Protein AF-A0A7C6WRG2-F1 (afdb_monomer)

Mean predicted aligned error: 9.85 Å

Nearest PDB structures (foldseek):
  8qhz-assembly1_D  TM=1.892E-01  e=4.462E+00  Synechocystis sp. PCC 6803

Sequence (253 aa):
MMCIVAISIHQVYIFTFFPMVIIVLIYNSLSDKMKFQSSKILIITTTFFTICAFLVFQFYKVTKYPDMETLTQAISSYTNITPVSLLSYDYFFNFNDHANLAFKNLRHNIFAGIYTVTILLPLIIGFRFIWHFSSNASSSKNLGGIYRISFFAPLAAVPVFILTIDWGRWFAAVLITQFVLLIYYLANDDENVYLAISSLRERLSLFKPSLYLGILLVFHMLVGRFEAAATLGSADKFIKLFSKLLNILATCQ

Radius of gyration: 22.13 Å; Cα contacts (8 Å, |Δi|>4): 188; chains: 1; bounding box: 58×48×52 Å

Structure (mmCIF, N/CA/C/O backbone):
data_AF-A0A7C6WRG2-F1
#
_entry.id   AF-A0A7C6WRG2-F1
#
loop_
_atom_site.group_PDB
_atom_site.id
_atom_site.type_symbol
_atom_site.label_atom_id
_atom_site.label_alt_id
_atom_site.label_comp_id
_atom_site.label_asym_id
_atom_site.label_entity_id
_atom_site.label_seq_id
_atom_site.pdbx_PDB_ins_code
_atom_site.Cartn_x
_atom_site.Cartn_y
_atom_site.Cartn_z
_atom_site.occupancy
_atom_site.B_iso_or_equiv
_atom_site.auth_seq_id
_atom_site.auth_comp_id
_atom_site.auth_asym_id
_atom_site.auth_atom_id
_atom_site.pdbx_PDB_model_num
ATOM 1 N N . MET A 1 1 ? 14.336 -10.152 8.564 1.00 70.69 1 MET A N 1
ATOM 2 C CA . MET A 1 1 ? 14.836 -11.166 7.606 1.00 70.69 1 MET A CA 1
ATOM 3 C C . MET A 1 1 ? 13.950 -11.269 6.365 1.00 70.69 1 MET A C 1
ATOM 5 O O . MET A 1 1 ? 14.456 -11.007 5.286 1.00 70.69 1 MET A O 1
ATOM 9 N N . MET A 1 2 ? 12.639 -11.529 6.487 1.00 86.19 2 MET A N 1
ATOM 10 C CA . MET A 1 2 ? 11.743 -11.654 5.316 1.00 86.19 2 MET A CA 1
ATOM 11 C C . MET A 1 2 ? 11.687 -10.409 4.409 1.00 86.19 2 MET A C 1
ATOM 13 O O . MET A 1 2 ? 11.693 -10.561 3.195 1.00 86.19 2 MET A O 1
ATOM 17 N N . CYS A 1 3 ? 11.733 -9.185 4.957 1.00 89.31 3 CYS A N 1
ATOM 18 C CA . CYS A 1 3 ? 11.794 -7.964 4.133 1.00 89.31 3 CYS A CA 1
ATOM 19 C C . CYS A 1 3 ? 13.048 -7.894 3.247 1.00 89.31 3 CYS A C 1
ATOM 21 O O . CYS A 1 3 ? 12.980 -7.394 2.131 1.00 89.31 3 CYS A O 1
ATOM 23 N N . ILE A 1 4 ? 14.184 -8.414 3.724 1.00 88.44 4 ILE A N 1
ATOM 24 C CA . ILE A 1 4 ? 15.440 -8.432 2.960 1.00 88.44 4 ILE A CA 1
ATOM 25 C C . ILE A 1 4 ? 15.324 -9.435 1.810 1.00 88.44 4 ILE A C 1
ATOM 27 O O . ILE A 1 4 ? 15.679 -9.111 0.682 1.00 88.44 4 ILE A O 1
ATOM 31 N N . VAL A 1 5 ? 14.761 -10.618 2.081 1.00 88.69 5 VAL A N 1
ATOM 32 C CA . VAL A 1 5 ? 14.481 -11.628 1.048 1.00 88.69 5 VAL A CA 1
ATOM 33 C C . VAL A 1 5 ? 13.535 -11.054 -0.010 1.00 88.69 5 VAL A C 1
ATOM 35 O O . VAL A 1 5 ? 13.805 -11.163 -1.202 1.00 88.69 5 VAL A O 1
ATOM 38 N N . ALA A 1 6 ? 12.476 -10.359 0.406 1.00 89.44 6 ALA A N 1
ATOM 39 C CA . ALA A 1 6 ? 11.540 -9.732 -0.519 1.00 89.44 6 ALA A CA 1
ATOM 40 C C . ALA A 1 6 ? 12.212 -8.672 -1.412 1.00 89.44 6 ALA A C 1
ATOM 42 O O . ALA A 1 6 ? 11.970 -8.657 -2.616 1.00 89.44 6 ALA A O 1
ATOM 43 N N . ILE A 1 7 ? 13.106 -7.845 -0.857 1.00 88.12 7 ILE A N 1
ATOM 44 C CA . ILE A 1 7 ? 13.890 -6.880 -1.645 1.00 88.12 7 ILE A CA 1
ATOM 45 C C . ILE A 1 7 ? 14.840 -7.585 -2.613 1.00 88.12 7 ILE A C 1
ATOM 47 O O . ILE A 1 7 ? 14.945 -7.147 -3.755 1.00 88.12 7 ILE A O 1
ATOM 51 N N . SER A 1 8 ? 15.491 -8.678 -2.197 1.00 83.25 8 SER A N 1
ATOM 52 C CA . SER A 1 8 ? 16.391 -9.433 -3.082 1.00 83.25 8 SER A CA 1
ATOM 53 C C . SER A 1 8 ? 15.674 -10.068 -4.275 1.00 83.25 8 SER A C 1
ATOM 55 O O . SER A 1 8 ? 16.293 -10.286 -5.310 1.00 83.25 8 SER A O 1
ATOM 57 N N . ILE A 1 9 ? 14.371 -10.341 -4.143 1.00 84.06 9 ILE A N 1
ATOM 58 C CA . ILE A 1 9 ? 13.529 -10.796 -5.253 1.00 84.06 9 ILE A CA 1
ATOM 59 C C . ILE A 1 9 ? 13.089 -9.597 -6.095 1.00 84.06 9 ILE A C 1
ATOM 61 O O . ILE A 1 9 ? 13.113 -9.664 -7.321 1.00 84.06 9 ILE A O 1
ATOM 65 N N . HIS A 1 10 ? 12.645 -8.512 -5.451 1.00 83.50 10 HIS A N 1
ATOM 66 C CA . HIS A 1 10 ? 12.122 -7.352 -6.156 1.00 83.50 10 HIS A CA 1
ATOM 67 C C . HIS A 1 10 ? 12.252 -6.046 -5.352 1.00 83.50 10 HIS A C 1
ATOM 69 O O . HIS A 1 10 ? 11.497 -5.794 -4.411 1.00 83.50 10 HIS A O 1
ATOM 75 N N . GLN A 1 11 ? 13.126 -5.138 -5.797 1.00 83.88 11 GLN A N 1
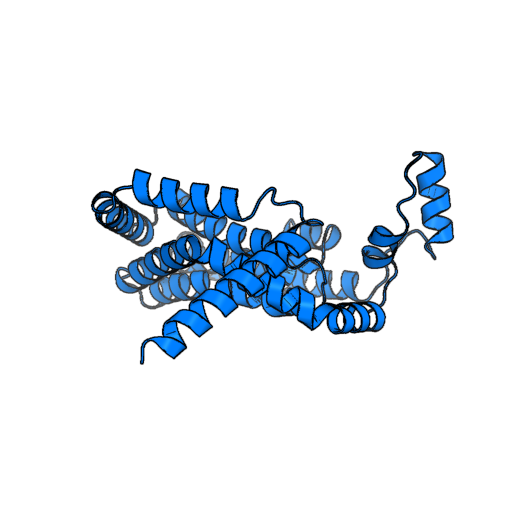ATOM 76 C CA . GLN A 1 11 ? 13.441 -3.879 -5.098 1.00 83.88 11 GLN A CA 1
ATOM 77 C C . GLN A 1 11 ? 12.231 -2.960 -4.847 1.00 83.88 11 GLN A C 1
ATOM 79 O O . GLN A 1 11 ? 12.140 -2.319 -3.801 1.00 83.88 11 GLN A O 1
ATOM 84 N N . VAL A 1 12 ? 11.241 -2.963 -5.750 1.00 86.75 12 VAL A N 1
ATOM 85 C CA . VAL A 1 12 ? 9.982 -2.195 -5.609 1.00 86.75 12 VAL A CA 1
ATOM 86 C C . VAL A 1 12 ? 9.187 -2.550 -4.340 1.00 86.75 12 VAL A C 1
ATOM 88 O O . VAL A 1 12 ? 8.364 -1.748 -3.898 1.00 86.75 12 VAL A O 1
ATOM 91 N N . TYR A 1 13 ? 9.461 -3.695 -3.701 1.00 90.25 13 TYR A N 1
ATOM 92 C CA . TYR A 1 13 ? 8.861 -4.091 -2.423 1.00 90.25 13 TYR A CA 1
ATOM 93 C C . TYR A 1 13 ? 8.890 -2.974 -1.364 1.00 90.25 13 TYR A C 1
ATOM 95 O O . TYR A 1 13 ? 7.926 -2.824 -0.608 1.00 90.25 13 TYR A O 1
ATOM 103 N N . ILE A 1 14 ? 9.961 -2.168 -1.328 1.00 92.31 14 ILE A N 1
ATOM 104 C CA . ILE A 1 14 ? 10.118 -1.078 -0.353 1.00 92.31 14 ILE A CA 1
ATOM 105 C C . ILE A 1 14 ? 9.043 0.012 -0.483 1.00 92.31 14 ILE A C 1
ATOM 107 O O . ILE A 1 14 ? 8.687 0.649 0.505 1.00 92.31 14 ILE A O 1
ATOM 111 N N . PHE A 1 15 ? 8.502 0.211 -1.683 1.00 92.06 15 PHE A N 1
ATOM 112 C CA . PHE A 1 15 ? 7.510 1.247 -1.971 1.00 92.06 15 PHE A CA 1
ATOM 113 C C . PHE A 1 15 ? 6.077 0.710 -1.953 1.00 92.06 15 PHE A C 1
ATOM 115 O O . PHE A 1 15 ? 5.137 1.473 -1.752 1.00 92.06 15 PHE A O 1
ATOM 122 N N . THR A 1 16 ? 5.893 -0.597 -2.147 1.00 91.25 16 THR A N 1
ATOM 123 C CA . THR A 1 16 ? 4.566 -1.220 -2.205 1.00 91.25 16 THR A CA 1
ATOM 124 C C . THR A 1 16 ? 4.175 -1.854 -0.873 1.00 91.25 16 THR A C 1
ATOM 126 O O . THR A 1 16 ? 3.275 -1.366 -0.198 1.00 91.25 16 THR A O 1
ATOM 129 N N . PHE A 1 17 ? 4.857 -2.919 -0.453 1.00 92.69 17 PHE A N 1
ATOM 130 C CA . PHE A 1 17 ? 4.442 -3.738 0.693 1.00 92.69 17 PHE A CA 1
ATOM 131 C C . PHE A 1 17 ? 5.128 -3.356 2.005 1.00 92.69 17 PHE A C 1
ATOM 133 O O . PHE A 1 17 ? 4.566 -3.557 3.080 1.00 92.69 17 PHE A O 1
ATOM 140 N N . PHE A 1 18 ? 6.330 -2.787 1.954 1.00 94.81 18 PHE A N 1
ATOM 141 C CA . PHE A 1 18 ? 7.033 -2.393 3.171 1.00 94.81 18 PHE A CA 1
ATOM 142 C C . PHE A 1 18 ? 6.300 -1.340 4.033 1.00 94.81 18 PHE A C 1
ATOM 144 O O . PHE A 1 18 ? 6.275 -1.510 5.255 1.00 94.81 18 PHE A O 1
ATOM 151 N N . PRO A 1 19 ? 5.625 -0.316 3.467 1.00 95.06 19 PRO A N 1
ATOM 152 C CA . PRO A 1 19 ? 4.818 0.626 4.246 1.00 95.06 19 PRO A CA 1
ATOM 153 C C . PRO A 1 19 ? 3.748 -0.075 5.091 1.00 95.06 19 PRO A C 1
ATOM 155 O O . PRO A 1 19 ? 3.558 0.259 6.258 1.00 95.06 19 PRO A O 1
ATOM 158 N N . MET A 1 20 ? 3.102 -1.105 4.536 1.00 95.12 20 MET A N 1
ATOM 159 C CA . MET A 1 20 ? 2.140 -1.940 5.256 1.00 95.12 20 MET A CA 1
ATOM 160 C C . MET A 1 20 ? 2.792 -2.678 6.435 1.00 95.12 20 MET A C 1
ATOM 162 O O . MET A 1 20 ? 2.205 -2.723 7.513 1.00 95.12 20 MET A O 1
ATOM 166 N N . VAL A 1 21 ? 4.005 -3.218 6.271 1.00 94.69 21 VAL A N 1
ATOM 167 C CA . VAL A 1 21 ? 4.736 -3.867 7.377 1.00 94.69 21 VAL A CA 1
ATOM 168 C C . VAL A 1 21 ? 4.971 -2.882 8.522 1.00 94.69 21 VAL A C 1
ATOM 170 O O . VAL A 1 21 ? 4.734 -3.217 9.680 1.00 94.69 21 VAL A O 1
ATOM 173 N N . ILE A 1 22 ? 5.382 -1.650 8.211 1.00 94.75 22 ILE A N 1
ATOM 174 C CA . ILE A 1 22 ? 5.577 -0.604 9.221 1.00 94.75 22 ILE A CA 1
ATOM 175 C C . ILE A 1 22 ? 4.267 -0.263 9.932 1.00 94.75 22 ILE A C 1
ATOM 177 O O . ILE A 1 22 ? 4.243 -0.194 11.159 1.00 94.75 22 ILE A O 1
ATOM 181 N N . ILE A 1 23 ? 3.172 -0.114 9.187 1.00 95.75 23 ILE A N 1
ATOM 182 C CA . ILE A 1 23 ? 1.840 0.156 9.744 1.00 95.75 23 ILE A CA 1
ATOM 183 C C . ILE A 1 23 ? 1.428 -0.938 10.732 1.00 95.75 23 ILE A C 1
ATOM 185 O O . ILE A 1 23 ? 1.031 -0.625 11.852 1.00 95.75 23 ILE A O 1
ATOM 189 N N . VAL A 1 24 ? 1.595 -2.207 10.359 1.00 94.94 24 VAL A N 1
ATOM 190 C CA . VAL A 1 24 ? 1.293 -3.362 11.216 1.00 94.94 24 VAL A CA 1
ATOM 191 C C . VAL A 1 24 ? 2.141 -3.364 12.492 1.00 94.94 24 VAL A C 1
ATOM 193 O O . VAL A 1 24 ? 1.628 -3.597 13.587 1.00 94.94 24 VAL A O 1
ATOM 196 N N . LEU A 1 25 ? 3.439 -3.073 12.385 1.00 93.50 25 LEU A N 1
ATOM 197 C CA . LEU A 1 25 ? 4.319 -3.017 13.554 1.00 93.50 25 LEU A CA 1
ATOM 198 C C . LEU A 1 25 ? 3.932 -1.885 14.515 1.00 93.50 25 LEU A C 1
ATOM 200 O O . LEU A 1 25 ? 3.939 -2.084 15.732 1.00 93.50 25 LEU A O 1
ATOM 204 N N . ILE A 1 26 ? 3.565 -0.715 13.984 1.00 93.25 26 ILE A N 1
ATOM 205 C CA . ILE A 1 26 ? 3.095 0.406 14.806 1.00 93.25 26 ILE A CA 1
ATOM 206 C C . ILE A 1 26 ? 1.739 0.067 15.435 1.00 93.25 26 ILE A C 1
ATOM 208 O O . ILE A 1 26 ? 1.557 0.297 16.629 1.00 93.25 26 ILE A O 1
ATOM 212 N N . TYR A 1 27 ? 0.817 -0.533 14.679 1.00 94.38 27 TYR A N 1
ATOM 213 C CA . TYR A 1 27 ? -0.479 -0.986 15.186 1.00 94.38 27 TYR A CA 1
ATOM 214 C C . TYR A 1 27 ? -0.332 -1.922 16.391 1.00 94.38 27 TYR A C 1
ATOM 216 O O . TYR A 1 27 ? -0.948 -1.685 17.429 1.00 94.38 27 TYR A O 1
ATOM 224 N N . ASN A 1 28 ? 0.537 -2.933 16.298 1.00 92.44 28 ASN A N 1
ATOM 225 C CA . ASN A 1 28 ? 0.790 -3.862 17.406 1.00 92.44 28 ASN A CA 1
ATOM 226 C C . ASN A 1 28 ? 1.373 -3.172 18.635 1.00 92.44 28 ASN A C 1
ATOM 228 O O . ASN A 1 28 ? 1.097 -3.577 19.762 1.00 92.44 28 ASN A O 1
ATOM 232 N N . SER A 1 29 ? 2.174 -2.128 18.421 1.00 91.19 29 SER A N 1
ATOM 233 C CA . SER A 1 29 ? 2.714 -1.323 19.510 1.00 91.19 29 SER A CA 1
ATOM 234 C C . SER A 1 29 ? 1.669 -0.446 20.192 1.00 91.19 29 SER A C 1
ATOM 236 O O . SER A 1 29 ? 1.874 -0.092 21.347 1.00 91.19 29 SER A O 1
ATOM 238 N N . LEU A 1 30 ? 0.637 -0.014 19.466 1.00 90.31 30 LEU A N 1
ATOM 239 C CA . LEU A 1 30 ? -0.404 0.887 19.966 1.00 90.31 30 LEU A CA 1
ATOM 240 C C . LEU A 1 30 ? -1.616 0.143 20.528 1.00 90.31 30 LEU A C 1
ATOM 242 O O . LEU A 1 30 ? -2.359 0.721 21.310 1.00 90.31 30 LEU A O 1
ATOM 246 N N . SER A 1 31 ? -1.807 -1.109 20.123 1.00 86.62 31 SER A N 1
ATOM 247 C CA . SER A 1 31 ? -2.894 -1.981 20.583 1.00 86.62 31 SER A CA 1
ATOM 248 C C . SER A 1 31 ? -2.461 -2.881 21.748 1.00 86.62 31 SER A C 1
ATOM 250 O O . SER A 1 31 ? -3.069 -3.920 21.974 1.00 86.62 31 SER A O 1
ATOM 252 N N . ASP A 1 32 ? -1.344 -2.546 22.407 1.00 81.56 32 ASP A N 1
ATOM 253 C CA . ASP A 1 32 ? -0.724 -3.290 23.516 1.00 81.56 32 ASP A CA 1
ATOM 254 C C . ASP A 1 32 ? -0.447 -4.786 23.250 1.00 81.56 32 ASP A C 1
ATOM 256 O O . ASP A 1 32 ? -0.128 -5.549 24.161 1.00 81.56 32 ASP A O 1
ATOM 260 N N . LYS A 1 33 ? -0.465 -5.211 21.980 1.00 77.31 33 LYS A N 1
ATOM 261 C CA . LYS A 1 33 ? -0.144 -6.587 21.560 1.00 77.31 33 LYS A CA 1
ATOM 262 C C . LYS A 1 33 ? 1.346 -6.905 21.654 1.00 77.31 33 LYS A C 1
ATOM 264 O O . LYS A 1 33 ? 1.745 -8.066 21.617 1.00 77.31 33 LYS A O 1
ATOM 269 N N . MET A 1 34 ? 2.184 -5.876 21.751 1.00 79.19 34 MET A N 1
ATOM 270 C CA . MET A 1 34 ? 3.628 -6.000 21.898 1.00 79.19 34 MET A CA 1
ATOM 271 C C . MET A 1 34 ? 4.158 -4.933 22.857 1.00 79.19 34 MET A C 1
ATOM 273 O O . MET A 1 34 ? 3.755 -3.772 22.800 1.00 79.19 34 MET A O 1
ATOM 277 N N . LYS A 1 35 ? 5.114 -5.314 23.718 1.00 80.25 35 LYS A N 1
ATOM 278 C CA . LYS A 1 35 ? 5.780 -4.383 24.641 1.00 80.25 35 LYS A CA 1
ATOM 279 C C . LYS A 1 35 ? 6.386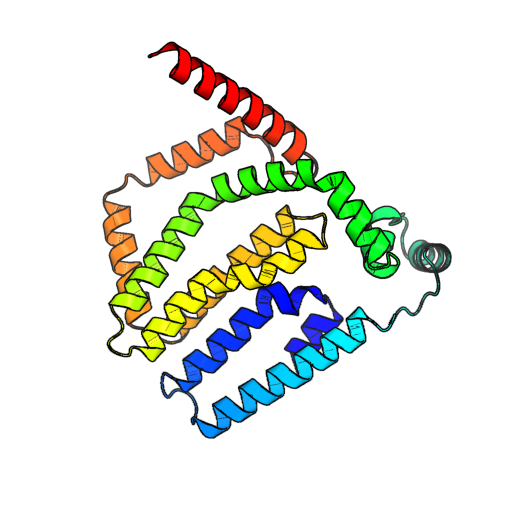 -3.215 23.866 1.00 80.25 35 LYS A C 1
ATOM 281 O O . LYS A 1 35 ? 7.232 -3.422 23.000 1.00 80.25 35 LYS A O 1
ATOM 286 N N . PHE A 1 36 ? 6.036 -1.991 24.255 1.00 74.88 36 PHE A N 1
ATOM 287 C CA . PHE A 1 36 ? 6.417 -0.753 23.564 1.00 74.88 36 PHE A CA 1
ATOM 288 C C . PHE A 1 36 ? 7.914 -0.643 23.217 1.00 74.88 36 PHE A C 1
ATOM 290 O O . PHE A 1 36 ? 8.270 -0.223 22.117 1.00 74.88 36 PHE A O 1
ATOM 297 N N . GLN A 1 37 ? 8.810 -1.049 24.125 1.00 75.62 37 GLN A N 1
ATOM 298 C CA . GLN A 1 37 ? 10.258 -1.021 23.871 1.00 75.62 37 GLN A CA 1
ATOM 299 C C . GLN A 1 37 ? 10.689 -2.044 22.810 1.00 75.62 37 GLN A C 1
ATOM 301 O O . GLN A 1 37 ? 11.437 -1.701 21.895 1.00 75.62 37 GLN A O 1
ATOM 306 N N . SER A 1 38 ? 10.175 -3.273 22.886 1.00 79.12 38 SER A N 1
ATOM 307 C CA . SER A 1 38 ? 10.428 -4.323 21.894 1.00 79.12 38 SER A CA 1
ATOM 308 C C . SER A 1 38 ? 9.886 -3.927 20.519 1.00 79.12 38 SER A C 1
ATOM 310 O O . SER A 1 38 ? 10.577 -4.102 19.517 1.00 79.12 38 SER A O 1
ATOM 312 N N . SER A 1 39 ? 8.706 -3.301 20.477 1.00 82.56 39 SER A N 1
ATOM 313 C CA . SER A 1 39 ? 8.097 -2.777 19.253 1.00 82.56 39 SER A CA 1
ATOM 314 C C . SER A 1 39 ? 8.967 -1.726 18.573 1.00 82.56 39 SER A C 1
ATOM 316 O O . SER A 1 39 ? 9.213 -1.804 17.371 1.00 82.56 39 SER A O 1
ATOM 318 N N . LYS A 1 40 ? 9.480 -0.755 19.339 1.00 86.31 40 LYS A N 1
ATOM 319 C CA . LYS A 1 40 ? 10.355 0.300 18.811 1.00 86.31 40 LYS A CA 1
ATOM 320 C C . LYS A 1 40 ? 11.639 -0.261 18.225 1.00 86.31 40 LYS A C 1
ATOM 322 O O . LYS A 1 40 ? 12.006 0.107 17.111 1.00 86.31 40 LYS A O 1
ATOM 327 N N . ILE A 1 41 ? 12.303 -1.157 18.957 1.00 88.62 41 ILE A N 1
ATOM 328 C CA . ILE A 1 41 ? 13.535 -1.800 18.489 1.00 88.62 41 ILE A CA 1
ATOM 329 C C . ILE A 1 41 ? 13.255 -2.560 17.192 1.00 88.62 41 ILE A C 1
ATOM 331 O O . ILE A 1 41 ? 14.004 -2.415 16.227 1.00 88.62 41 ILE A O 1
ATOM 335 N N . LEU A 1 42 ? 12.152 -3.310 17.126 1.00 90.06 42 LEU A N 1
ATOM 336 C CA . LEU A 1 42 ? 11.778 -4.065 15.934 1.00 90.06 42 LEU A CA 1
ATOM 337 C C . LEU A 1 42 ? 11.495 -3.157 14.728 1.00 90.06 42 LEU A C 1
ATOM 339 O O . LEU A 1 42 ? 11.972 -3.449 13.634 1.00 90.06 42 LEU A O 1
ATOM 343 N N . ILE A 1 43 ? 10.775 -2.047 14.915 1.00 92.06 43 ILE A N 1
ATOM 344 C CA . ILE A 1 43 ? 10.496 -1.072 13.847 1.00 92.06 43 ILE A CA 1
ATOM 345 C C . ILE A 1 43 ? 11.796 -0.456 13.331 1.00 92.06 43 ILE A C 1
ATOM 347 O O . ILE A 1 43 ? 12.030 -0.448 12.122 1.00 92.06 43 ILE A O 1
ATOM 351 N N . ILE A 1 44 ? 12.653 0.033 14.233 1.00 91.94 44 ILE A N 1
ATOM 352 C CA . ILE A 1 44 ? 13.905 0.707 13.869 1.00 91.94 44 ILE A CA 1
ATOM 353 C C . ILE A 1 44 ? 14.831 -0.263 13.140 1.00 91.94 44 ILE A C 1
ATOM 355 O O . ILE A 1 44 ? 15.288 0.038 12.042 1.00 91.94 44 ILE A O 1
ATOM 359 N N . THR A 1 45 ? 15.069 -1.443 13.715 1.00 92.12 45 THR A N 1
ATOM 360 C CA . THR A 1 45 ? 15.955 -2.451 13.115 1.00 92.12 45 THR A CA 1
ATOM 361 C C . THR A 1 45 ? 15.422 -2.921 11.766 1.00 92.12 45 THR A C 1
ATOM 363 O O . THR A 1 45 ? 16.162 -2.925 10.785 1.00 92.12 45 THR A O 1
ATOM 366 N N . THR A 1 46 ? 14.127 -3.238 11.668 1.00 93.06 46 THR A N 1
ATOM 367 C CA . THR A 1 46 ? 13.510 -3.667 10.405 1.00 93.06 46 THR A CA 1
ATOM 368 C C . THR A 1 46 ? 13.618 -2.581 9.339 1.00 93.06 46 THR A C 1
ATOM 370 O O . THR A 1 46 ? 13.985 -2.887 8.208 1.00 93.06 46 THR A O 1
ATOM 373 N N . THR A 1 47 ? 13.362 -1.319 9.688 1.00 93.19 47 THR A N 1
ATOM 374 C CA . THR A 1 47 ? 13.484 -0.179 8.765 1.00 93.19 47 THR A CA 1
ATOM 375 C C . THR A 1 47 ? 14.916 0.024 8.309 1.00 93.19 47 THR A C 1
ATOM 377 O O . THR A 1 47 ? 15.166 0.059 7.107 1.00 93.19 47 THR A O 1
ATOM 380 N N . PHE A 1 48 ? 15.857 0.074 9.249 1.00 93.25 48 PHE A N 1
ATOM 381 C CA . PHE A 1 48 ? 17.270 0.274 8.961 1.00 93.25 48 PHE A CA 1
ATOM 382 C C . PHE A 1 48 ? 17.806 -0.792 8.000 1.00 93.25 48 PHE A C 1
ATOM 384 O O . PHE A 1 48 ? 18.279 -0.462 6.915 1.00 93.25 48 PHE A O 1
ATOM 391 N N . PHE A 1 49 ? 17.645 -2.076 8.333 1.00 93.81 49 PHE A N 1
ATOM 392 C CA . PHE A 1 49 ? 18.158 -3.157 7.491 1.00 93.81 49 PHE A CA 1
ATOM 393 C C . PHE A 1 49 ? 17.452 -3.250 6.134 1.00 93.81 49 PHE A C 1
ATOM 395 O O . PHE A 1 49 ? 18.091 -3.595 5.143 1.00 93.81 49 PHE A O 1
ATOM 402 N N . THR A 1 50 ? 16.158 -2.928 6.065 1.00 93.50 50 THR A N 1
ATOM 403 C CA . THR A 1 50 ? 15.407 -2.919 4.799 1.00 93.50 50 THR A CA 1
ATOM 404 C C . THR A 1 50 ? 15.897 -1.798 3.878 1.00 93.50 50 THR A C 1
ATOM 406 O O . THR A 1 50 ? 16.126 -2.044 2.697 1.00 93.50 50 THR A O 1
ATOM 409 N N . ILE A 1 51 ? 16.127 -0.593 4.412 1.00 92.25 51 ILE A N 1
ATOM 410 C CA . ILE A 1 51 ? 16.685 0.528 3.644 1.00 92.25 51 ILE A CA 1
ATOM 411 C C . ILE A 1 51 ? 18.110 0.205 3.187 1.00 92.25 51 ILE A C 1
ATOM 413 O O . ILE A 1 51 ? 18.418 0.378 2.011 1.00 92.25 51 ILE A O 1
ATOM 417 N N . CYS A 1 52 ? 18.967 -0.318 4.071 1.00 91.56 52 CYS A N 1
ATOM 418 C CA . CYS A 1 52 ? 20.322 -0.726 3.697 1.00 91.56 52 CYS A CA 1
ATOM 419 C C . CYS A 1 52 ? 20.310 -1.779 2.582 1.00 91.56 52 CYS A C 1
ATOM 421 O O . CYS A 1 52 ? 21.041 -1.632 1.607 1.00 91.56 52 CYS A O 1
ATOM 423 N N . ALA A 1 53 ? 19.457 -2.803 2.688 1.00 90.25 53 ALA A N 1
ATOM 424 C CA . ALA A 1 53 ? 19.311 -3.812 1.644 1.00 90.25 53 ALA A CA 1
ATOM 425 C C . ALA A 1 53 ? 18.862 -3.186 0.317 1.00 90.25 53 ALA A C 1
ATOM 427 O O . ALA A 1 53 ? 19.472 -3.459 -0.712 1.00 90.25 53 ALA A O 1
ATOM 428 N N . PHE A 1 54 ? 17.851 -2.312 0.337 1.00 89.75 54 PHE A N 1
ATOM 429 C CA . PHE A 1 54 ? 17.401 -1.603 -0.861 1.00 89.75 54 PHE A CA 1
ATOM 430 C C . PHE A 1 54 ? 18.537 -0.814 -1.516 1.00 89.75 54 PHE A C 1
ATOM 432 O O . PHE A 1 54 ? 18.752 -0.965 -2.710 1.00 89.75 54 PHE A O 1
ATOM 439 N N . LEU A 1 55 ? 19.303 -0.033 -0.749 1.00 87.94 55 LEU A N 1
ATOM 440 C CA . LEU A 1 55 ? 20.428 0.736 -1.289 1.00 87.94 55 LEU A CA 1
ATOM 441 C C . LEU A 1 55 ? 21.500 -0.173 -1.905 1.00 87.94 55 LEU A C 1
ATOM 443 O O . LEU A 1 55 ? 22.028 0.142 -2.969 1.00 87.94 55 LEU A O 1
ATOM 447 N N . VAL A 1 56 ? 21.797 -1.312 -1.272 1.00 86.88 56 VAL A N 1
ATOM 448 C CA . VAL A 1 56 ? 22.741 -2.291 -1.825 1.00 86.88 56 VAL A CA 1
ATOM 449 C C . VAL A 1 56 ? 22.218 -2.843 -3.150 1.00 86.88 56 VAL A C 1
ATOM 451 O O . VAL A 1 56 ? 22.904 -2.721 -4.155 1.00 86.88 56 VAL A O 1
ATOM 454 N N . PHE A 1 57 ? 21.002 -3.387 -3.192 1.00 82.56 57 PHE A N 1
ATOM 455 C CA . PHE A 1 57 ? 20.468 -4.008 -4.410 1.00 82.56 57 PHE A CA 1
ATOM 456 C C . PHE A 1 57 ? 20.168 -3.008 -5.537 1.00 82.56 57 PHE A C 1
ATOM 458 O O . PHE A 1 57 ? 20.310 -3.354 -6.704 1.00 82.56 57 PHE A O 1
ATOM 465 N N . GLN A 1 58 ? 19.787 -1.773 -5.204 1.00 80.00 58 GLN A N 1
ATOM 466 C CA . GLN A 1 58 ? 19.452 -0.740 -6.185 1.00 80.00 58 GLN A CA 1
ATOM 467 C C . GLN A 1 58 ? 20.693 -0.169 -6.884 1.00 80.00 58 GLN A C 1
ATOM 469 O O . GLN A 1 58 ? 20.629 0.161 -8.068 1.00 80.00 58 GLN A O 1
ATOM 474 N N . PHE A 1 59 ? 21.802 0.002 -6.153 1.00 76.94 59 PHE A N 1
ATOM 475 C CA . PHE A 1 59 ? 23.002 0.674 -6.669 1.00 76.94 59 PHE A CA 1
ATOM 476 C C . PHE A 1 59 ? 24.156 -0.276 -6.992 1.00 76.94 59 PHE A C 1
ATOM 478 O O . PHE A 1 59 ? 24.993 0.062 -7.828 1.00 76.94 59 PHE A O 1
ATOM 485 N N . TYR A 1 60 ? 24.204 -1.462 -6.385 1.00 77.38 60 TYR A N 1
ATOM 486 C CA . TYR A 1 60 ? 25.187 -2.481 -6.735 1.00 77.38 60 TYR A CA 1
ATOM 487 C C . TYR A 1 60 ? 24.547 -3.504 -7.664 1.00 77.38 60 TYR A C 1
ATOM 489 O O . TYR A 1 60 ? 23.598 -4.195 -7.300 1.00 77.38 60 TYR A O 1
ATOM 497 N N . LYS A 1 61 ? 25.099 -3.630 -8.876 1.00 66.50 61 LYS A N 1
ATOM 498 C CA . LYS A 1 61 ? 24.705 -4.684 -9.811 1.00 66.50 61 LYS A CA 1
ATOM 499 C C . LYS A 1 61 ? 25.120 -6.039 -9.244 1.00 66.50 61 LYS A C 1
ATOM 501 O O . LYS A 1 61 ? 26.271 -6.444 -9.366 1.00 66.50 61 LYS A O 1
ATOM 506 N N . VAL A 1 62 ? 24.171 -6.748 -8.643 1.00 66.50 62 VAL A N 1
ATOM 507 C CA . VAL A 1 62 ? 24.343 -8.146 -8.227 1.00 66.50 62 VAL A CA 1
ATOM 508 C C . VAL A 1 62 ? 23.872 -9.054 -9.367 1.00 66.50 62 VAL A C 1
ATOM 510 O O . VAL A 1 62 ? 22.945 -9.843 -9.214 1.00 66.50 62 VAL A O 1
ATOM 513 N N . THR A 1 63 ? 24.462 -8.911 -10.557 1.00 69.81 63 THR A N 1
ATOM 514 C CA . THR A 1 63 ? 24.186 -9.808 -11.689 1.00 69.81 63 THR A CA 1
ATOM 515 C C . THR A 1 63 ? 25.387 -10.715 -11.919 1.00 69.81 63 THR A C 1
ATOM 517 O O . THR A 1 63 ? 26.523 -10.262 -12.007 1.00 69.81 63 THR A O 1
ATOM 520 N N . LYS A 1 64 ? 25.142 -12.027 -12.029 1.00 77.00 64 LYS A N 1
ATOM 521 C CA . LYS A 1 64 ? 26.184 -13.003 -12.400 1.00 77.00 64 LYS A CA 1
ATOM 522 C C . LYS A 1 64 ? 26.679 -12.784 -13.836 1.00 77.00 64 LYS A C 1
ATOM 524 O O . LYS A 1 64 ? 27.795 -13.170 -14.168 1.00 77.00 64 LYS A O 1
ATOM 529 N N . TYR A 1 65 ? 25.832 -12.190 -14.673 1.00 80.00 65 TYR A N 1
ATOM 530 C CA . TYR A 1 65 ? 26.090 -11.960 -16.086 1.00 80.00 65 TYR A CA 1
ATOM 531 C C . TYR A 1 65 ? 26.434 -10.486 -16.333 1.00 80.00 65 TYR A C 1
ATOM 533 O O . TYR A 1 65 ? 25.739 -9.613 -15.797 1.00 80.00 65 TYR A O 1
ATOM 541 N N . PRO A 1 66 ? 27.488 -10.205 -17.120 1.00 77.81 66 PRO A N 1
ATOM 542 C CA . PRO A 1 66 ? 27.938 -8.843 -17.400 1.00 77.81 66 PRO A CA 1
ATOM 543 C C . PRO A 1 66 ? 27.016 -8.098 -18.378 1.00 77.81 66 PRO A C 1
ATOM 545 O O . PRO A 1 66 ? 26.842 -6.886 -18.251 1.00 77.81 66 PRO A O 1
ATOM 548 N N . ASP A 1 67 ? 26.382 -8.815 -19.307 1.00 80.31 67 ASP A N 1
ATOM 549 C CA . ASP A 1 67 ? 25.536 -8.253 -20.361 1.00 80.31 67 ASP A CA 1
ATOM 550 C C . ASP A 1 67 ? 24.385 -9.198 -20.764 1.00 80.31 67 ASP A C 1
ATOM 552 O O . ASP A 1 67 ? 24.323 -10.372 -20.376 1.00 80.31 67 ASP A O 1
ATOM 556 N N . MET A 1 68 ? 23.447 -8.649 -21.543 1.00 79.50 68 MET A N 1
ATOM 557 C CA . MET A 1 68 ? 22.263 -9.356 -22.037 1.00 79.50 68 MET A CA 1
ATOM 558 C C . MET A 1 68 ? 22.590 -10.500 -22.989 1.00 79.50 68 MET A C 1
ATOM 560 O O . MET A 1 68 ? 21.822 -11.460 -23.057 1.00 79.50 68 MET A O 1
ATOM 564 N N . GLU A 1 69 ? 23.686 -10.408 -23.738 1.00 82.44 69 GLU A N 1
ATOM 565 C CA . GLU A 1 69 ? 24.070 -11.435 -24.701 1.00 82.44 69 GLU A CA 1
ATOM 566 C C . GLU A 1 69 ? 24.487 -12.702 -23.953 1.00 82.44 69 GLU A C 1
ATOM 568 O O . GLU A 1 69 ? 23.942 -13.780 -24.194 1.00 82.44 69 GLU A O 1
ATOM 573 N N . THR A 1 70 ? 25.335 -12.539 -22.939 1.00 84.69 70 THR A N 1
ATOM 574 C CA . THR A 1 70 ? 25.789 -13.619 -22.063 1.00 84.69 70 THR A CA 1
ATOM 575 C C . THR A 1 70 ? 24.625 -14.240 -21.283 1.00 84.69 70 THR A C 1
ATOM 577 O O . THR A 1 70 ? 24.551 -15.463 -21.138 1.00 84.69 70 THR A O 1
ATOM 580 N N . LEU A 1 71 ? 23.674 -13.423 -20.807 1.00 83.25 71 LEU A N 1
ATOM 581 C CA . LEU A 1 71 ? 22.462 -13.934 -20.157 1.00 83.25 71 LEU A CA 1
ATOM 582 C C . LEU A 1 71 ? 21.577 -14.717 -21.139 1.00 83.25 71 LEU A C 1
ATOM 584 O O . LEU A 1 71 ? 21.078 -15.788 -20.797 1.00 83.25 71 LEU A O 1
ATOM 588 N N . THR A 1 72 ? 21.384 -14.202 -22.353 1.00 81.56 72 THR A N 1
ATOM 589 C CA . THR A 1 72 ? 20.539 -14.845 -23.370 1.00 81.56 72 THR A CA 1
ATOM 590 C C . THR A 1 72 ? 21.131 -16.182 -23.800 1.00 81.56 72 THR A C 1
ATOM 592 O O . THR A 1 72 ? 20.390 -17.155 -23.896 1.00 81.56 72 THR A O 1
ATOM 595 N N . GLN A 1 73 ? 22.454 -16.262 -23.978 1.00 82.62 73 GLN A N 1
ATOM 596 C CA . GLN A 1 73 ? 23.168 -17.513 -24.259 1.00 82.62 73 GLN A CA 1
ATOM 597 C C . GLN A 1 73 ? 23.035 -18.527 -23.113 1.00 82.62 73 GLN A C 1
ATOM 599 O O . GLN A 1 73 ? 22.831 -19.719 -23.342 1.00 82.62 73 GLN A O 1
ATOM 604 N N . ALA A 1 74 ? 23.110 -18.065 -21.863 1.00 83.31 74 ALA A N 1
ATOM 605 C CA . ALA A 1 74 ? 22.913 -18.939 -20.715 1.0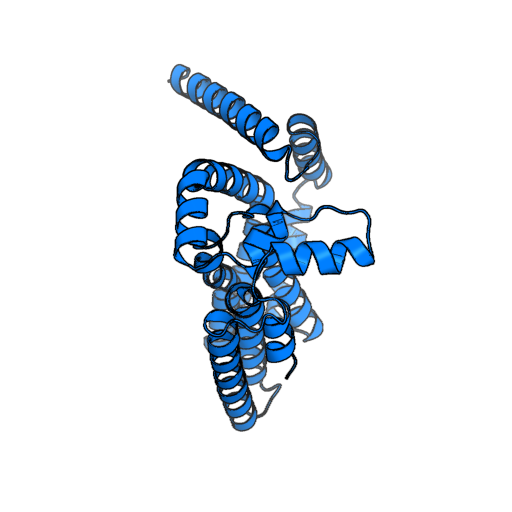0 83.31 74 ALA A CA 1
ATOM 606 C C . ALA A 1 74 ? 21.472 -19.475 -20.651 1.00 83.31 74 ALA A C 1
ATOM 608 O O . ALA A 1 74 ? 21.274 -20.668 -20.444 1.00 83.31 74 ALA A O 1
ATOM 609 N N . ILE A 1 75 ? 20.459 -18.635 -20.872 1.00 82.50 75 ILE A N 1
ATOM 610 C CA . ILE A 1 75 ? 19.048 -19.056 -20.840 1.00 82.50 75 ILE A CA 1
ATOM 611 C C . ILE A 1 75 ? 18.694 -19.953 -22.031 1.00 82.50 75 ILE A C 1
ATOM 613 O O . ILE A 1 75 ? 17.949 -20.923 -21.863 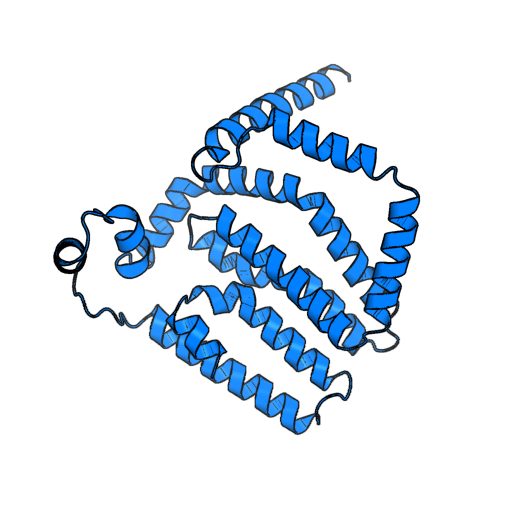1.00 82.50 75 ILE A O 1
ATOM 617 N N . SER A 1 76 ? 19.241 -19.670 -23.215 1.00 82.69 76 SER A N 1
ATOM 618 C CA . SER A 1 76 ? 18.978 -20.454 -24.424 1.00 82.69 76 SER A CA 1
ATOM 619 C C . SER A 1 76 ? 19.525 -21.879 -24.335 1.00 82.69 76 SER A C 1
ATOM 621 O O . SER A 1 76 ? 18.980 -22.784 -24.958 1.00 82.69 76 SER A O 1
ATOM 623 N N . SER A 1 77 ? 20.546 -22.111 -23.500 1.00 82.75 77 SER A N 1
ATOM 624 C CA . SER A 1 77 ? 21.048 -23.465 -23.227 1.00 82.75 77 SER A CA 1
ATOM 625 C C . SER A 1 77 ? 20.075 -24.348 -22.432 1.00 82.75 77 SER A C 1
ATOM 627 O O . SER A 1 77 ? 20.201 -25.570 -22.466 1.00 82.75 77 SER A O 1
ATOM 629 N N . TYR A 1 78 ? 19.085 -23.752 -21.757 1.00 82.44 78 TYR A N 1
ATOM 630 C CA . TYR A 1 78 ? 18.068 -24.477 -20.984 1.00 82.44 78 TYR A CA 1
ATOM 631 C C . TYR A 1 78 ? 16.647 -24.321 -21.539 1.00 82.44 78 TYR A C 1
ATOM 633 O O . TYR A 1 78 ? 15.757 -25.074 -21.145 1.00 82.44 78 TYR A O 1
ATOM 641 N N . THR A 1 79 ? 16.394 -23.341 -22.413 1.00 79.69 79 THR A N 1
ATOM 642 C CA . THR A 1 79 ? 15.045 -23.013 -22.898 1.00 79.69 79 THR A CA 1
ATOM 643 C C . THR A 1 79 ? 15.058 -22.504 -24.343 1.00 79.69 79 THR A C 1
ATOM 645 O O . THR A 1 79 ? 15.989 -21.830 -24.761 1.00 79.69 79 THR A O 1
ATOM 648 N N . ASN A 1 80 ? 13.974 -22.731 -25.091 1.00 76.31 80 ASN A N 1
ATOM 649 C CA . ASN A 1 80 ? 13.785 -22.167 -26.440 1.00 76.31 80 ASN A CA 1
ATOM 650 C C . ASN A 1 80 ? 13.165 -20.752 -26.426 1.00 76.31 80 ASN A C 1
ATOM 652 O O . ASN A 1 80 ? 12.698 -20.264 -27.454 1.00 76.31 80 ASN A O 1
ATOM 656 N N . ILE A 1 81 ? 13.087 -20.105 -25.258 1.00 68.62 81 ILE A N 1
ATOM 657 C CA . ILE A 1 81 ? 12.444 -18.797 -25.093 1.00 68.62 81 ILE A CA 1
ATOM 658 C C . ILE A 1 81 ? 13.491 -17.716 -25.349 1.00 68.62 81 ILE A C 1
ATOM 660 O O . ILE A 1 81 ? 14.550 -17.738 -24.734 1.00 68.62 81 ILE A O 1
ATOM 664 N N . THR A 1 82 ? 13.196 -16.751 -26.223 1.00 63.91 82 THR A N 1
ATOM 665 C CA . THR A 1 82 ? 14.052 -15.578 -26.474 1.00 63.91 82 THR A CA 1
ATOM 666 C C . THR A 1 82 ? 13.577 -14.414 -25.595 1.00 63.91 82 THR A C 1
ATOM 668 O O . THR A 1 82 ? 12.662 -13.684 -25.984 1.00 63.91 82 THR A O 1
ATOM 671 N N . PRO A 1 83 ? 14.122 -14.200 -24.386 1.00 58.38 83 PRO A N 1
ATOM 672 C CA . PRO A 1 83 ? 13.518 -13.306 -23.413 1.00 58.38 83 PRO A CA 1
ATOM 673 C C . PRO A 1 83 ? 14.242 -11.957 -23.471 1.00 58.38 83 PRO A C 1
ATOM 675 O O . PRO A 1 83 ? 14.871 -11.527 -22.513 1.00 58.38 83 PRO A O 1
ATOM 678 N N . VAL A 1 84 ? 14.242 -11.310 -24.639 1.00 62.03 84 VAL A N 1
ATOM 679 C CA . VAL A 1 84 ? 15.210 -10.226 -24.892 1.00 62.03 84 VAL A CA 1
ATOM 680 C C . VAL A 1 84 ? 14.745 -8.886 -24.320 1.00 62.03 84 VAL A C 1
ATOM 682 O O . VAL A 1 84 ? 15.555 -8.143 -23.773 1.00 62.03 84 VAL A O 1
ATOM 685 N N . SER A 1 85 ? 13.451 -8.554 -24.395 1.00 64.12 85 SER A N 1
ATOM 686 C CA . SER A 1 85 ? 12.982 -7.197 -24.068 1.00 64.12 85 SER A CA 1
ATOM 687 C C . SER A 1 85 ? 12.652 -6.969 -22.591 1.00 64.12 85 SER A C 1
ATOM 689 O O . SER A 1 85 ? 12.878 -5.874 -22.089 1.00 64.12 85 SER A O 1
ATOM 691 N N . LEU A 1 86 ? 12.118 -7.972 -21.884 1.00 65.56 86 LEU A N 1
ATOM 692 C CA . LEU A 1 86 ? 11.717 -7.804 -20.479 1.00 65.56 86 LEU A CA 1
ATOM 693 C C . LEU A 1 86 ? 12.910 -7.952 -19.524 1.00 65.56 86 LEU A C 1
ATOM 695 O O . LEU A 1 86 ? 13.076 -7.149 -18.614 1.00 65.56 86 LEU A O 1
ATOM 699 N N . LEU A 1 87 ? 13.788 -8.931 -19.774 1.00 72.06 87 LEU A N 1
ATOM 700 C CA . LEU A 1 87 ? 14.985 -9.137 -18.949 1.00 72.06 87 LEU A CA 1
ATOM 701 C C . LEU A 1 87 ? 15.996 -7.996 -19.097 1.00 72.06 87 LEU A C 1
ATOM 703 O O . LEU A 1 87 ? 16.670 -7.654 -18.130 1.00 72.06 87 LEU A O 1
ATOM 707 N N . SER A 1 88 ? 16.097 -7.391 -20.285 1.00 71.94 88 SER A N 1
ATOM 708 C CA . SER A 1 88 ? 16.963 -6.222 -20.483 1.00 71.94 88 SER A CA 1
ATOM 709 C C . SER A 1 88 ? 16.493 -5.042 -19.646 1.00 71.94 88 SER A C 1
ATOM 711 O O . SER A 1 88 ? 17.313 -4.425 -18.965 1.00 71.94 88 SER A O 1
ATOM 713 N N . TYR A 1 89 ? 15.181 -4.798 -19.634 1.00 72.69 89 TYR A N 1
ATOM 714 C CA . TYR A 1 89 ? 14.557 -3.793 -18.786 1.00 72.69 89 TYR A CA 1
ATOM 715 C C . TYR A 1 89 ? 14.812 -4.057 -17.293 1.00 72.69 89 TYR A C 1
ATOM 717 O O . TYR A 1 89 ? 15.310 -3.174 -16.604 1.00 72.69 89 TYR A O 1
ATOM 725 N N . ASP A 1 90 ? 14.558 -5.274 -16.805 1.00 72.19 90 ASP A N 1
ATOM 726 C CA . ASP A 1 90 ? 14.635 -5.570 -15.367 1.00 72.19 90 ASP A CA 1
ATOM 727 C C . ASP A 1 90 ? 16.075 -5.656 -14.817 1.00 72.19 90 ASP A C 1
ATOM 729 O O . ASP A 1 90 ? 16.309 -5.299 -13.662 1.00 72.19 90 ASP A O 1
ATOM 733 N N . TYR A 1 91 ? 17.047 -6.129 -15.610 1.00 74.06 91 TYR A N 1
ATOM 734 C CA . TYR A 1 91 ? 18.394 -6.456 -15.109 1.00 74.06 91 TYR A CA 1
ATOM 735 C C . TYR A 1 91 ? 19.520 -5.554 -15.624 1.00 74.06 91 TYR A C 1
ATOM 737 O O . TYR A 1 91 ? 20.562 -5.458 -14.970 1.00 74.06 91 TYR A O 1
ATOM 745 N N . PHE A 1 92 ? 19.360 -4.910 -16.785 1.00 77.19 92 PHE A N 1
ATOM 746 C CA . PHE A 1 92 ? 20.479 -4.228 -17.453 1.00 77.19 92 PHE A CA 1
ATOM 747 C C . PHE A 1 92 ? 20.274 -2.735 -17.666 1.00 77.19 92 PHE A C 1
ATOM 749 O O . PHE A 1 92 ? 21.268 -2.018 -17.810 1.00 77.19 92 PHE A O 1
ATOM 756 N N . PHE A 1 93 ? 19.032 -2.252 -17.638 1.00 75.69 93 PHE A N 1
ATOM 757 C CA . PHE A 1 93 ? 18.748 -0.828 -17.770 1.00 75.69 93 PHE A CA 1
ATOM 758 C C . PHE A 1 93 ? 19.253 -0.072 -16.543 1.00 75.69 93 PHE A C 1
ATOM 760 O O . PHE A 1 93 ? 19.006 -0.448 -15.397 1.00 75.69 93 PHE A O 1
ATOM 767 N N . ASN A 1 94 ? 19.957 1.031 -16.780 1.00 74.31 94 ASN A N 1
ATOM 768 C CA . ASN A 1 94 ? 20.319 1.952 -15.709 1.00 74.31 94 ASN A CA 1
ATOM 769 C C . ASN A 1 94 ? 19.137 2.892 -15.390 1.00 74.31 94 ASN A C 1
ATOM 771 O O . ASN A 1 94 ? 18.081 2.846 -16.027 1.00 74.31 94 ASN A O 1
ATOM 775 N N . PHE A 1 95 ? 19.303 3.762 -14.393 1.00 71.94 95 PHE A N 1
ATOM 776 C CA . PHE A 1 95 ? 18.267 4.723 -14.004 1.00 71.94 95 PHE A CA 1
ATOM 777 C C . PHE A 1 95 ? 17.821 5.643 -15.157 1.00 71.94 95 PHE A C 1
ATOM 779 O O . PHE A 1 95 ? 16.628 5.902 -15.304 1.00 71.94 95 PHE A O 1
ATOM 786 N N . ASN A 1 96 ? 18.752 6.112 -15.994 1.00 78.06 96 ASN A N 1
ATOM 787 C CA . ASN A 1 96 ? 18.437 6.995 -17.119 1.00 78.06 96 ASN A CA 1
ATOM 788 C C . ASN A 1 96 ? 17.630 6.262 -18.194 1.00 78.06 96 ASN A C 1
ATOM 790 O O . ASN A 1 96 ? 16.691 6.835 -18.740 1.00 78.06 96 ASN A O 1
ATOM 794 N N . ASP A 1 97 ? 17.944 4.995 -18.464 1.00 79.94 97 ASP A N 1
ATOM 795 C CA . ASP A 1 97 ? 17.190 4.168 -19.411 1.00 79.94 97 ASP A CA 1
ATOM 796 C C . ASP A 1 97 ? 15.746 3.961 -18.928 1.00 79.94 97 ASP A C 1
ATOM 798 O O . ASP A 1 97 ? 14.797 4.127 -19.699 1.00 79.94 97 ASP A O 1
ATOM 802 N N . HIS A 1 98 ? 15.571 3.683 -17.629 1.00 76.38 98 HIS A N 1
ATOM 803 C CA . HIS A 1 98 ? 14.257 3.577 -16.989 1.00 76.38 98 HIS A CA 1
ATOM 804 C C . HIS A 1 98 ? 13.468 4.884 -17.093 1.00 76.38 98 HIS A C 1
ATOM 806 O O . HIS A 1 98 ? 12.320 4.876 -17.540 1.00 76.38 98 HIS A O 1
ATOM 812 N N . ALA A 1 99 ? 14.086 6.008 -16.724 1.00 77.62 99 ALA A N 1
ATOM 813 C CA . ALA A 1 99 ? 13.453 7.318 -16.773 1.00 77.62 99 ALA A CA 1
ATOM 814 C C . ALA A 1 99 ? 13.053 7.690 -18.209 1.00 77.62 99 ALA A C 1
ATOM 816 O O . ALA A 1 99 ? 11.904 8.051 -18.454 1.00 77.62 99 ALA A O 1
ATOM 817 N N . ASN A 1 100 ? 13.956 7.533 -19.180 1.00 82.31 100 ASN A N 1
ATOM 818 C CA . ASN A 1 100 ? 13.689 7.836 -20.587 1.00 82.31 100 ASN A CA 1
ATOM 819 C C . ASN A 1 100 ? 12.521 7.012 -21.142 1.00 82.31 100 ASN A C 1
ATOM 821 O O . ASN A 1 100 ? 11.648 7.551 -21.828 1.00 82.31 100 ASN A O 1
ATOM 825 N N . LEU A 1 101 ? 12.470 5.715 -20.826 1.00 80.00 101 LEU A N 1
ATOM 826 C CA . LEU A 1 101 ? 11.378 4.848 -21.256 1.00 80.00 101 LEU A CA 1
ATOM 827 C C . LEU A 1 101 ? 10.052 5.199 -20.563 1.00 80.00 101 LEU A C 1
ATOM 829 O O . LEU A 1 101 ? 9.003 5.195 -21.215 1.00 80.00 101 LEU A O 1
ATOM 833 N N . ALA A 1 102 ? 10.090 5.535 -19.271 1.00 78.56 102 ALA A N 1
ATOM 834 C CA . ALA A 1 102 ? 8.923 5.988 -18.522 1.00 78.56 102 ALA A CA 1
ATOM 835 C C . ALA A 1 102 ? 8.366 7.301 -19.093 1.00 78.56 102 ALA A C 1
ATOM 837 O O . ALA A 1 102 ? 7.167 7.388 -19.353 1.00 78.56 102 ALA A O 1
ATOM 838 N N . PHE A 1 103 ? 9.224 8.285 -19.389 1.00 81.94 103 PHE A N 1
ATOM 839 C CA . PHE A 1 103 ? 8.819 9.553 -20.004 1.00 81.94 103 PHE A CA 1
ATOM 840 C C . PHE A 1 103 ? 8.268 9.371 -21.418 1.00 81.94 103 PHE A C 1
ATOM 842 O O . PHE A 1 103 ? 7.231 9.950 -21.748 1.00 81.94 103 PHE A O 1
ATOM 849 N N . LYS A 1 104 ? 8.896 8.521 -22.241 1.00 84.00 104 LYS A N 1
ATOM 850 C CA . LYS A 1 104 ? 8.412 8.209 -23.595 1.00 84.00 104 LYS A CA 1
ATOM 851 C C . LYS A 1 104 ? 6.989 7.645 -23.582 1.00 84.00 104 LYS A C 1
ATOM 853 O O . LYS A 1 104 ? 6.190 7.975 -24.456 1.00 84.00 104 LYS A O 1
ATOM 858 N N . ASN A 1 105 ? 6.664 6.830 -22.580 1.00 80.19 105 ASN A N 1
ATOM 859 C CA . ASN A 1 105 ? 5.349 6.206 -22.428 1.00 80.19 105 ASN A CA 1
ATOM 860 C C . ASN A 1 105 ? 4.423 6.953 -21.455 1.00 80.19 105 ASN A C 1
ATOM 862 O O . ASN A 1 105 ? 3.312 6.494 -21.203 1.00 80.19 105 ASN A O 1
ATOM 866 N N . LEU A 1 106 ? 4.825 8.117 -20.933 1.00 81.88 106 LEU A N 1
ATOM 867 C CA . LEU A 1 106 ? 4.132 8.784 -19.828 1.00 81.88 106 LEU A CA 1
ATOM 868 C C . LEU A 1 106 ? 2.668 9.081 -20.148 1.00 81.88 106 LEU A C 1
ATOM 870 O O . LEU A 1 106 ? 1.788 8.783 -19.346 1.00 81.88 106 LEU A O 1
ATOM 874 N N . ARG A 1 107 ? 2.394 9.622 -21.342 1.00 80.75 107 ARG A N 1
ATOM 875 C CA . ARG A 1 107 ? 1.020 9.897 -21.787 1.00 80.75 107 ARG A CA 1
ATOM 876 C C . ARG A 1 107 ? 0.179 8.623 -21.750 1.00 80.75 107 ARG A C 1
ATOM 878 O O . ARG A 1 107 ? -0.917 8.632 -21.200 1.00 80.75 107 ARG A O 1
ATOM 885 N N . HIS A 1 108 ? 0.699 7.545 -22.328 1.00 78.31 108 HIS A N 1
ATOM 886 C CA . HIS A 1 108 ? 0.012 6.261 -22.378 1.00 78.31 108 HIS A CA 1
ATOM 887 C C . HIS A 1 108 ? -0.259 5.719 -20.969 1.00 78.31 108 HIS A C 1
ATOM 889 O O . HIS A 1 108 ? -1.400 5.390 -20.644 1.00 78.31 108 HIS A O 1
ATOM 895 N N . ASN A 1 109 ? 0.764 5.725 -20.118 1.00 80.25 109 ASN A N 1
ATOM 896 C CA . ASN A 1 109 ? 0.689 5.234 -18.750 1.00 80.25 109 ASN A CA 1
ATOM 897 C C . ASN A 1 109 ? -0.323 6.029 -17.916 1.00 80.25 109 ASN A C 1
ATOM 899 O O . ASN A 1 109 ? -1.143 5.429 -17.228 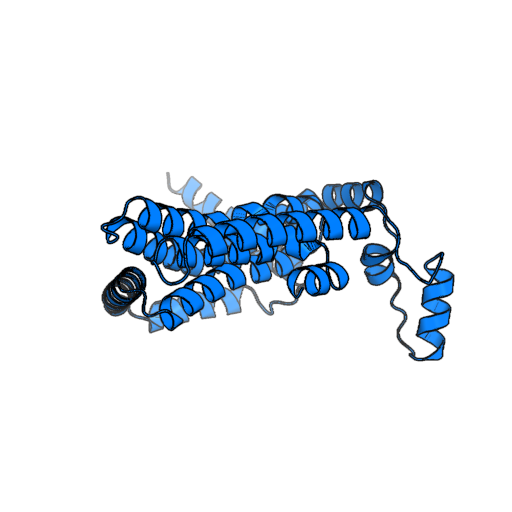1.00 80.25 109 ASN A O 1
ATOM 903 N N . ILE A 1 110 ? -0.352 7.362 -18.047 1.00 83.00 110 ILE A N 1
ATOM 904 C CA . ILE A 1 110 ? -1.344 8.217 -17.378 1.00 83.00 110 ILE A CA 1
ATOM 905 C C . ILE A 1 110 ? -2.767 7.835 -17.793 1.00 83.00 110 ILE A C 1
ATOM 907 O O . ILE A 1 110 ? -3.619 7.652 -16.925 1.00 83.00 110 ILE A O 1
ATOM 911 N N . PHE A 1 111 ? -3.042 7.677 -19.092 1.00 79.38 111 PHE A N 1
ATOM 912 C CA . PHE A 1 111 ? -4.384 7.304 -19.554 1.00 79.38 111 PHE A CA 1
ATOM 913 C C . PHE A 1 111 ? -4.791 5.908 -19.081 1.00 79.38 111 PHE A C 1
ATOM 915 O O . PHE A 1 111 ? -5.891 5.740 -18.550 1.00 79.38 111 PHE A O 1
ATOM 922 N N . ALA A 1 112 ? -3.900 4.924 -19.212 1.00 75.81 112 ALA A N 1
ATOM 923 C CA . ALA A 1 112 ? -4.125 3.576 -18.699 1.00 75.81 112 ALA A CA 1
ATOM 924 C C . ALA A 1 112 ? -4.334 3.577 -17.173 1.00 75.81 112 ALA A C 1
ATOM 926 O O . ALA A 1 112 ? -5.170 2.835 -16.655 1.00 75.81 112 ALA A O 1
ATOM 927 N N . GLY A 1 113 ? -3.631 4.452 -16.452 1.00 81.62 113 GLY A N 1
ATOM 928 C CA . GLY A 1 113 ? -3.773 4.626 -15.014 1.00 81.62 113 GLY A CA 1
ATOM 929 C C . GLY A 1 113 ? -5.099 5.247 -14.606 1.00 81.62 113 GLY A C 1
ATOM 930 O O . GLY A 1 113 ? -5.780 4.688 -13.754 1.00 81.62 113 GLY A O 1
ATOM 931 N N . ILE A 1 114 ? -5.517 6.343 -15.245 1.00 82.12 114 ILE A N 1
ATOM 932 C CA . ILE A 1 114 ? -6.833 6.964 -15.009 1.00 82.12 114 ILE A CA 1
ATOM 933 C C . ILE A 1 114 ? -7.944 5.945 -15.254 1.00 82.12 114 ILE A C 1
ATOM 935 O O . ILE A 1 114 ? -8.868 5.809 -14.449 1.00 82.12 114 ILE A O 1
ATOM 939 N N . TYR A 1 115 ? -7.832 5.196 -16.347 1.00 76.69 115 TYR A N 1
ATOM 940 C CA . TYR A 1 115 ? -8.771 4.142 -16.684 1.00 76.69 115 TYR A CA 1
ATOM 941 C C . TYR A 1 115 ? -8.818 3.045 -15.605 1.00 76.69 115 TYR A C 1
ATOM 943 O O . TYR A 1 115 ? -9.892 2.706 -15.107 1.00 76.69 115 TYR A O 1
ATOM 951 N N . THR A 1 116 ? -7.655 2.558 -15.167 1.00 80.75 116 THR A N 1
ATOM 952 C CA . THR A 1 116 ? -7.547 1.548 -14.103 1.00 80.75 116 THR A CA 1
ATOM 953 C C . THR A 1 116 ? -8.132 2.055 -12.783 1.00 80.75 116 THR A C 1
ATOM 955 O O . THR A 1 116 ? -8.940 1.370 -12.161 1.00 80.75 116 THR A O 1
ATOM 958 N N . VAL A 1 117 ? -7.803 3.283 -12.374 1.00 84.00 117 VAL A N 1
ATOM 959 C CA . VAL A 1 117 ? -8.353 3.919 -11.166 1.00 84.00 117 VAL A CA 1
ATOM 960 C C . VAL A 1 117 ? -9.870 4.064 -11.258 1.00 84.00 117 VAL A C 1
ATOM 962 O O . VAL A 1 117 ? -10.554 3.846 -10.264 1.00 84.00 117 VAL A O 1
ATOM 965 N N . THR A 1 118 ? -10.412 4.370 -12.439 1.00 80.00 118 THR A N 1
ATOM 966 C CA . THR A 1 118 ? -11.864 4.473 -12.656 1.00 80.00 118 THR A CA 1
ATOM 967 C C . THR A 1 118 ? -12.561 3.134 -12.414 1.00 80.00 118 THR A C 1
ATOM 969 O O . THR A 1 118 ? -13.593 3.092 -11.749 1.00 80.00 118 THR A O 1
ATOM 972 N N . ILE A 1 119 ? -11.974 2.028 -12.881 1.00 76.56 119 ILE A N 1
ATOM 973 C CA . ILE A 1 119 ? -12.494 0.675 -12.624 1.00 76.56 119 ILE A CA 1
ATOM 974 C C . ILE A 1 119 ? -12.413 0.323 -11.142 1.00 76.56 119 ILE A C 1
ATOM 976 O O . ILE A 1 119 ? -13.352 -0.237 -10.580 1.00 76.56 119 ILE A O 1
ATOM 980 N N . LEU A 1 120 ? -11.289 0.651 -10.506 1.00 81.62 120 LEU A N 1
ATOM 981 C CA . LEU A 1 120 ? -11.044 0.353 -9.098 1.00 81.62 120 LEU A CA 1
ATOM 982 C C . LEU A 1 120 ? -11.763 1.317 -8.146 1.00 81.62 120 LEU A C 1
ATOM 984 O O . LEU A 1 120 ? -11.778 1.080 -6.938 1.00 81.62 120 LEU A O 1
ATOM 988 N N . LEU A 1 121 ? -12.385 2.378 -8.663 1.00 82.69 121 LEU A N 1
ATOM 989 C CA . LEU A 1 121 ? -13.005 3.437 -7.874 1.00 82.69 121 LEU A CA 1
ATOM 990 C C . LEU A 1 121 ? -13.992 2.913 -6.818 1.00 82.69 121 LEU A C 1
ATOM 992 O O . LEU A 1 121 ? -13.907 3.368 -5.679 1.00 82.69 121 LEU A O 1
ATOM 996 N N . PRO A 1 122 ? -14.874 1.936 -7.101 1.00 81.81 122 PRO A N 1
ATOM 997 C CA . PRO A 1 122 ? -15.780 1.417 -6.081 1.00 81.81 122 PRO A CA 1
ATOM 998 C C . PRO A 1 122 ? -15.056 0.721 -4.922 1.00 81.81 122 PRO A C 1
ATOM 1000 O O . PRO A 1 122 ? -15.446 0.885 -3.768 1.00 81.81 122 PRO A O 1
ATOM 1003 N N . LEU A 1 123 ? -13.975 -0.011 -5.212 1.00 85.56 123 LEU A N 1
ATOM 1004 C CA . LEU A 1 123 ? -13.137 -0.633 -4.184 1.00 85.56 123 LEU A CA 1
ATOM 1005 C C . LEU A 1 123 ? -12.412 0.435 -3.362 1.00 85.56 123 LEU A C 1
ATOM 1007 O O . LEU A 1 123 ? -12.404 0.361 -2.137 1.00 85.56 123 LEU A O 1
ATOM 1011 N N . ILE A 1 124 ? -11.870 1.465 -4.019 1.00 89.81 124 ILE A N 1
ATOM 1012 C CA . ILE A 1 124 ? -11.228 2.606 -3.349 1.00 89.81 124 ILE A CA 1
ATOM 1013 C C . ILE A 1 124 ? -12.226 3.323 -2.428 1.00 89.81 124 ILE A C 1
ATOM 1015 O O . ILE A 1 124 ? -11.879 3.660 -1.297 1.00 89.81 124 ILE A O 1
ATOM 1019 N N . ILE A 1 125 ? -13.472 3.524 -2.873 1.00 89.19 125 ILE A N 1
ATOM 1020 C CA . ILE A 1 125 ? -14.549 4.101 -2.056 1.00 89.19 125 ILE A CA 1
ATOM 1021 C C . ILE A 1 125 ? -14.869 3.194 -0.862 1.00 89.19 125 ILE A C 1
ATOM 1023 O O . ILE A 1 125 ? -15.004 3.696 0.253 1.00 89.19 125 ILE A O 1
ATOM 1027 N N . GLY A 1 126 ? -14.939 1.876 -1.068 1.00 90.25 126 GLY A N 1
ATOM 1028 C CA . GLY A 1 126 ? -15.141 0.899 0.003 1.00 90.25 126 GLY A CA 1
ATOM 1029 C C . GLY A 1 126 ? -14.048 0.970 1.071 1.00 90.25 126 GLY A C 1
ATOM 1030 O O . GLY A 1 126 ? -14.351 1.117 2.253 1.00 90.25 126 GLY A O 1
ATOM 1031 N N . PHE A 1 127 ? -12.775 0.966 0.667 1.00 94.50 127 PHE A N 1
ATOM 1032 C CA . PHE A 1 127 ? -11.656 1.122 1.600 1.00 94.50 127 PHE A CA 1
ATOM 1033 C C . PHE A 1 127 ? -11.657 2.485 2.287 1.00 94.50 127 PHE A C 1
ATOM 1035 O O . PHE A 1 127 ? -11.482 2.552 3.500 1.00 94.50 127 PHE A O 1
ATOM 1042 N N . ARG A 1 128 ? -11.920 3.573 1.551 1.00 95.31 128 ARG A N 1
ATOM 1043 C CA . ARG A 1 128 ? -12.070 4.909 2.144 1.00 95.31 128 ARG A CA 1
ATOM 1044 C C . ARG A 1 128 ? -13.137 4.901 3.232 1.00 95.31 128 ARG A C 1
ATOM 1046 O O . ARG A 1 128 ? -12.902 5.466 4.294 1.00 95.31 128 ARG A O 1
ATOM 1053 N N . PHE A 1 129 ? -14.290 4.284 2.973 1.00 95.50 129 PHE A N 1
ATOM 1054 C CA . PHE A 1 129 ? -15.359 4.161 3.956 1.00 95.50 129 PHE A CA 1
ATOM 1055 C C . PHE A 1 129 ? -14.882 3.397 5.191 1.00 95.50 129 PHE A C 1
ATOM 1057 O O . PHE A 1 129 ? -15.019 3.917 6.295 1.00 95.50 129 PHE A O 1
ATOM 1064 N N . ILE A 1 130 ? -14.276 2.219 5.003 1.00 96.56 130 ILE A N 1
ATOM 1065 C CA . ILE A 1 130 ? -13.792 1.380 6.106 1.00 96.56 130 ILE A CA 1
ATOM 1066 C C . ILE A 1 130 ? -12.800 2.159 6.971 1.00 96.56 130 ILE A C 1
ATOM 1068 O O . ILE A 1 130 ? -13.030 2.339 8.161 1.00 96.56 130 ILE A O 1
ATOM 1072 N N . TRP A 1 131 ? -11.738 2.699 6.372 1.00 98.00 131 TRP A N 1
ATOM 1073 C CA . TRP A 1 131 ? -10.687 3.386 7.119 1.00 98.00 131 TRP A CA 1
ATOM 1074 C C . TRP A 1 131 ? -11.157 4.677 7.774 1.00 98.00 131 TRP A C 1
ATOM 1076 O O . TRP A 1 131 ? -10.747 4.984 8.893 1.00 98.00 131 TRP A O 1
ATOM 1086 N N . HIS A 1 132 ? -12.027 5.433 7.103 1.00 97.31 132 HIS A N 1
ATOM 1087 C CA . HIS A 1 132 ? -12.611 6.634 7.682 1.00 97.31 132 HIS A CA 1
ATOM 1088 C C . HIS A 1 132 ? -13.507 6.296 8.876 1.00 97.31 132 HIS A C 1
ATOM 1090 O O . HIS A 1 132 ? -13.388 6.926 9.925 1.00 97.31 132 HIS A O 1
ATOM 1096 N N . PHE A 1 133 ? -14.363 5.281 8.742 1.00 97.00 133 PHE A N 1
ATOM 1097 C CA . PHE A 1 133 ? -15.248 4.850 9.815 1.00 97.00 133 PHE A CA 1
ATOM 1098 C C . PHE A 1 133 ? -14.452 4.312 11.008 1.00 97.00 133 PHE A C 1
ATOM 1100 O O . PHE A 1 133 ? -14.660 4.783 12.121 1.00 97.00 133 PHE A O 1
ATOM 1107 N N . SER A 1 134 ? -13.490 3.408 10.787 1.00 97.12 134 SER A N 1
ATOM 1108 C CA . SER A 1 134 ? -12.637 2.876 11.860 1.00 97.12 134 SER A CA 1
ATOM 1109 C C . SER A 1 134 ? -11.835 3.978 12.557 1.00 97.12 134 SER A C 1
ATOM 1111 O O . SER A 1 134 ? -11.696 3.965 13.777 1.00 97.12 134 SER A O 1
ATOM 1113 N N . SER A 1 135 ? -11.361 4.982 11.807 1.00 97.00 135 SER A N 1
ATOM 1114 C CA . SER A 1 135 ? -10.677 6.148 12.378 1.00 97.00 135 SER A CA 1
ATOM 1115 C C . SER A 1 135 ? -11.563 6.954 13.324 1.00 97.00 135 SER A C 1
ATOM 1117 O O . SER A 1 135 ? -11.101 7.338 14.396 1.00 97.00 135 SER A O 1
ATOM 1119 N N . ASN A 1 136 ? -12.822 7.184 12.945 1.00 95.56 136 ASN A N 1
ATOM 1120 C CA . ASN A 1 136 ? -13.768 7.960 13.746 1.00 95.56 136 ASN A CA 1
ATOM 1121 C C . ASN A 1 136 ? -14.351 7.161 14.921 1.00 95.56 136 ASN A C 1
ATOM 1123 O O . ASN A 1 136 ? -14.687 7.755 15.940 1.00 95.56 136 ASN A O 1
ATOM 1127 N N . ALA A 1 137 ? -14.489 5.840 14.778 1.00 93.50 137 ALA A N 1
ATOM 1128 C CA . ALA A 1 137 ? -14.970 4.952 15.836 1.00 93.50 137 ALA A CA 1
ATOM 1129 C C . ALA A 1 137 ? -13.923 4.742 16.945 1.00 93.50 137 ALA A C 1
ATOM 1131 O O . ALA A 1 137 ? -14.275 4.503 18.098 1.00 93.50 137 ALA A O 1
ATOM 1132 N N . SER A 1 138 ? -12.638 4.877 16.608 1.00 93.38 138 SER A N 1
ATOM 1133 C CA . SER A 1 138 ? -11.538 4.700 17.551 1.00 93.38 138 SER A CA 1
ATOM 1134 C C . SER A 1 138 ? -11.547 5.745 18.668 1.00 93.38 138 SER A C 1
ATOM 1136 O O . SER A 1 138 ? -11.366 6.940 18.431 1.00 93.38 138 SER A O 1
ATOM 1138 N N . SER A 1 139 ? -11.614 5.279 19.916 1.00 89.75 139 SER A N 1
ATOM 1139 C CA . SER A 1 139 ? -11.469 6.114 21.117 1.00 89.75 139 SER A CA 1
ATOM 1140 C C . SER A 1 139 ? -10.049 6.679 21.288 1.00 89.75 139 SER A C 1
ATOM 1142 O O . SER A 1 139 ? -9.858 7.770 21.828 1.00 89.75 139 SER A O 1
ATOM 1144 N N . SER A 1 140 ? -9.033 5.967 20.790 1.00 92.56 140 SER A N 1
ATOM 1145 C CA . SER A 1 140 ? -7.634 6.401 20.816 1.00 92.56 140 SER A CA 1
ATOM 1146 C C . SER A 1 140 ? -7.286 7.221 19.575 1.00 92.56 140 SER A C 1
ATOM 1148 O O . SER A 1 140 ? -7.399 6.742 18.445 1.00 92.56 140 SER A O 1
ATOM 1150 N N . LYS A 1 141 ? -6.771 8.444 19.774 1.00 92.06 141 LYS A N 1
ATOM 1151 C CA . LYS A 1 141 ? -6.278 9.300 18.676 1.00 92.06 141 LYS A CA 1
ATOM 1152 C C . LYS A 1 141 ? -5.142 8.643 17.886 1.00 92.06 141 LYS A C 1
ATOM 1154 O O . LYS A 1 141 ? -5.057 8.840 16.674 1.00 92.06 141 LYS A O 1
ATOM 1159 N N . ASN A 1 142 ? -4.292 7.865 18.561 1.00 92.50 142 ASN A N 1
ATOM 1160 C CA . ASN A 1 142 ? -3.150 7.197 17.940 1.00 92.50 142 ASN A CA 1
ATOM 1161 C C . ASN A 1 142 ? -3.612 6.052 17.031 1.00 92.50 142 ASN A C 1
ATOM 1163 O O . ASN A 1 142 ? -3.216 6.011 15.868 1.00 92.50 142 ASN A O 1
ATOM 1167 N N . LEU A 1 143 ? -4.513 5.186 17.514 1.00 93.12 143 LEU A N 1
ATOM 1168 C CA . LEU A 1 143 ? -5.113 4.124 16.693 1.00 93.12 143 LEU A CA 1
ATOM 1169 C C . LEU A 1 143 ? -5.949 4.710 15.546 1.00 93.12 143 LEU A C 1
ATOM 1171 O O . LEU A 1 143 ? -5.791 4.307 14.396 1.00 93.12 143 LEU A O 1
ATOM 1175 N N . GLY A 1 144 ? -6.715 5.773 15.814 1.00 95.12 144 GLY A N 1
ATOM 1176 C CA . GLY A 1 144 ? -7.419 6.539 14.784 1.00 95.12 144 GLY A CA 1
ATOM 1177 C C . GLY A 1 144 ? -6.482 7.084 13.695 1.00 95.12 144 GLY A C 1
ATOM 1178 O O . GLY A 1 144 ? -6.836 7.134 12.514 1.00 95.12 144 GLY A O 1
ATOM 1179 N N . GLY A 1 145 ? -5.262 7.483 14.069 1.00 96.38 145 GLY A N 1
ATOM 1180 C CA . GLY A 1 145 ? -4.187 7.854 13.147 1.00 96.38 145 GLY A CA 1
ATOM 1181 C C . GLY A 1 145 ? -3.732 6.700 12.250 1.00 96.38 145 GLY A C 1
ATOM 1182 O O . GLY A 1 145 ? -3.560 6.906 11.051 1.00 96.38 145 GLY A O 1
ATOM 1183 N N . ILE A 1 146 ? -3.610 5.486 12.789 1.00 96.56 146 ILE A N 1
ATOM 1184 C CA . ILE A 1 146 ? -3.175 4.302 12.034 1.00 96.56 146 ILE A CA 1
ATOM 1185 C C . ILE A 1 146 ? -4.156 3.916 10.931 1.00 96.56 146 ILE A C 1
ATOM 1187 O O . ILE A 1 146 ? -3.716 3.618 9.820 1.00 96.56 146 ILE A O 1
ATOM 1191 N N . TYR A 1 147 ? -5.468 3.991 11.167 1.00 97.50 147 TYR A N 1
ATOM 1192 C CA . TYR A 1 147 ? -6.443 3.724 10.101 1.00 97.50 147 TYR A CA 1
ATOM 1193 C C . TYR A 1 147 ? -6.348 4.759 8.969 1.00 97.50 147 TYR A C 1
ATOM 1195 O O . TYR A 1 147 ? -6.416 4.404 7.793 1.00 97.50 147 TYR A O 1
ATOM 1203 N N . ARG A 1 148 ? -6.082 6.034 9.291 1.00 96.50 148 ARG A N 1
ATOM 1204 C CA . ARG A 1 148 ? -5.826 7.067 8.269 1.00 96.50 148 ARG A CA 1
ATOM 1205 C C . ARG A 1 148 ? -4.556 6.774 7.480 1.00 96.50 148 ARG A C 1
ATOM 1207 O O . ARG A 1 148 ? -4.582 6.826 6.256 1.00 96.50 148 ARG A O 1
ATOM 1214 N N . ILE A 1 149 ? -3.468 6.422 8.163 1.00 96.31 149 ILE A N 1
ATOM 1215 C CA . ILE A 1 149 ? -2.212 6.042 7.505 1.00 96.31 149 ILE A CA 1
ATOM 1216 C C . ILE A 1 149 ? -2.419 4.798 6.626 1.00 96.31 149 ILE A C 1
ATOM 1218 O O . ILE A 1 149 ? -1.886 4.752 5.525 1.00 96.31 149 ILE A O 1
ATOM 1222 N N . SER A 1 150 ? -3.248 3.839 7.049 1.00 96.81 150 SER A N 1
ATOM 1223 C CA . SER A 1 150 ? -3.590 2.640 6.265 1.00 96.81 150 SER A CA 1
ATOM 1224 C C . SER A 1 150 ? -4.212 2.990 4.912 1.00 96.81 150 SER A C 1
ATOM 1226 O O . SER A 1 150 ? -3.801 2.431 3.895 1.00 96.81 150 SER A O 1
ATOM 1228 N N . PHE A 1 151 ? -5.119 3.973 4.871 1.00 96.12 151 PHE A N 1
ATOM 1229 C CA . PHE A 1 151 ? -5.697 4.474 3.618 1.00 96.12 151 PHE A CA 1
ATOM 1230 C C . PHE A 1 151 ? -4.666 5.159 2.712 1.00 96.12 151 PHE A C 1
ATOM 1232 O O . PHE A 1 151 ? -4.742 5.038 1.492 1.00 96.12 151 PHE A O 1
ATOM 1239 N N . PHE A 1 152 ? -3.702 5.877 3.295 1.00 95.31 152 PHE A N 1
ATOM 1240 C CA . PHE A 1 152 ? -2.678 6.609 2.545 1.00 95.31 152 PHE A CA 1
ATOM 1241 C C . PHE A 1 152 ? -1.420 5.790 2.232 1.00 95.31 152 PHE A C 1
ATOM 1243 O O . PHE A 1 152 ? -0.600 6.244 1.439 1.00 95.31 152 PHE A O 1
ATOM 1250 N N . ALA A 1 153 ? -1.272 4.580 2.780 1.00 94.25 153 ALA A N 1
ATOM 1251 C CA . ALA A 1 153 ? -0.144 3.685 2.511 1.00 94.25 153 ALA A CA 1
ATOM 1252 C C . ALA A 1 153 ? 0.156 3.487 1.007 1.00 94.25 153 ALA A C 1
ATOM 1254 O O . ALA A 1 153 ? 1.328 3.548 0.637 1.00 94.25 153 ALA A O 1
ATOM 1255 N N . PRO A 1 154 ? -0.854 3.357 0.119 1.00 92.88 154 PRO A N 1
ATOM 1256 C CA . PRO A 1 154 ? -0.690 3.367 -1.334 1.00 92.88 154 PRO A CA 1
ATOM 1257 C C . PRO A 1 154 ? 0.165 4.498 -1.909 1.00 92.88 154 PRO A C 1
ATOM 1259 O O . PRO A 1 154 ? 0.820 4.304 -2.930 1.00 92.88 154 PRO A O 1
ATOM 1262 N N . LEU A 1 155 ? 0.184 5.676 -1.277 1.00 92.56 155 LEU A N 1
ATOM 1263 C CA . LEU A 1 155 ? 0.953 6.824 -1.764 1.00 92.56 155 LEU A CA 1
ATOM 1264 C C . LEU A 1 155 ? 2.465 6.582 -1.714 1.00 92.56 155 LEU A C 1
ATOM 1266 O O . LEU A 1 155 ? 3.208 7.196 -2.476 1.00 92.56 155 LEU A O 1
ATOM 1270 N N . ALA A 1 156 ? 2.928 5.647 -0.884 1.00 93.06 156 ALA A N 1
ATOM 1271 C CA . ALA A 1 156 ? 4.325 5.235 -0.875 1.00 93.06 156 ALA A CA 1
ATOM 1272 C C . ALA A 1 156 ? 4.764 4.577 -2.196 1.00 93.06 156 ALA A C 1
ATOM 1274 O O . ALA A 1 156 ? 5.957 4.560 -2.484 1.00 93.06 156 ALA A O 1
ATOM 1275 N N . ALA A 1 157 ? 3.821 4.101 -3.021 1.00 91.69 157 ALA A N 1
ATOM 1276 C CA . ALA A 1 157 ? 4.099 3.516 -4.328 1.00 91.69 157 ALA A CA 1
ATOM 1277 C C . ALA A 1 157 ? 4.243 4.557 -5.453 1.00 91.69 157 ALA A C 1
ATOM 1279 O O . ALA A 1 157 ? 4.598 4.186 -6.567 1.00 91.69 157 ALA A O 1
ATOM 1280 N N . VAL A 1 158 ? 4.017 5.853 -5.198 1.00 90.19 158 VAL A N 1
ATOM 1281 C CA . VAL A 1 158 ? 4.170 6.917 -6.214 1.00 90.19 158 VAL A CA 1
ATOM 1282 C C . VAL A 1 158 ? 5.530 6.872 -6.934 1.00 90.19 158 VAL A C 1
ATOM 1284 O O . VAL A 1 158 ? 5.526 6.939 -8.164 1.00 90.19 158 VAL A O 1
ATOM 1287 N N . PRO A 1 159 ? 6.681 6.676 -6.253 1.00 88.00 159 PRO A N 1
ATOM 1288 C CA . PRO A 1 159 ? 7.972 6.540 -6.932 1.00 88.00 159 PRO A CA 1
ATOM 1289 C C . PRO A 1 159 ? 8.006 5.400 -7.959 1.00 88.00 159 PRO A C 1
ATOM 1291 O O . PRO A 1 159 ? 8.659 5.515 -8.990 1.00 88.00 159 PRO A O 1
ATOM 1294 N N . VAL A 1 160 ? 7.259 4.318 -7.728 1.00 86.94 160 VAL A N 1
ATOM 1295 C CA . VAL A 1 160 ? 7.184 3.170 -8.643 1.00 86.94 160 VAL A CA 1
ATOM 1296 C C . VAL A 1 160 ? 6.559 3.574 -9.970 1.00 86.94 160 VAL A C 1
ATOM 1298 O O . VAL A 1 160 ? 7.081 3.225 -11.023 1.00 86.94 160 VAL A O 1
ATOM 1301 N N . PHE A 1 161 ? 5.480 4.356 -9.938 1.00 83.94 161 PHE A N 1
ATOM 1302 C CA . PHE A 1 161 ? 4.803 4.828 -11.149 1.00 83.94 161 PHE A CA 1
ATOM 1303 C C . PHE A 1 161 ? 5.654 5.814 -11.961 1.00 83.94 161 PHE A C 1
ATOM 1305 O O . PHE A 1 161 ? 5.461 5.938 -13.168 1.00 83.94 161 PHE A O 1
ATOM 1312 N N . ILE A 1 162 ? 6.620 6.480 -11.322 1.00 81.06 162 ILE A N 1
ATOM 1313 C CA . ILE A 1 162 ? 7.581 7.360 -11.999 1.00 81.06 162 ILE A CA 1
ATOM 1314 C C . ILE A 1 162 ? 8.681 6.541 -12.687 1.00 81.06 162 ILE A C 1
ATOM 1316 O O . ILE A 1 162 ? 9.104 6.879 -13.788 1.00 81.06 162 ILE A O 1
ATOM 1320 N N . LEU A 1 163 ? 9.147 5.466 -12.046 1.00 74.06 163 LEU A N 1
ATOM 1321 C CA . LEU A 1 163 ? 10.313 4.697 -12.497 1.00 74.06 163 LEU A CA 1
ATOM 1322 C C . LEU A 1 163 ? 9.965 3.504 -13.393 1.00 74.06 163 LEU A C 1
ATOM 1324 O O . LEU A 1 163 ? 10.855 2.930 -14.021 1.00 74.06 163 LEU A O 1
ATOM 1328 N N . THR A 1 164 ? 8.691 3.114 -13.450 1.00 75.69 164 THR A N 1
ATOM 1329 C CA . THR A 1 164 ? 8.262 1.898 -14.144 1.00 75.69 164 THR A CA 1
ATOM 1330 C C . THR A 1 164 ? 7.191 2.136 -15.198 1.00 75.69 164 THR A C 1
ATOM 1332 O O . THR A 1 164 ? 6.400 3.077 -15.124 1.00 75.69 164 THR A O 1
ATOM 1335 N N . ILE A 1 165 ? 7.165 1.247 -16.193 1.00 71.00 165 ILE A N 1
ATOM 1336 C CA . ILE A 1 165 ? 6.216 1.306 -17.312 1.00 71.00 165 ILE A CA 1
ATOM 1337 C C . ILE A 1 165 ? 4.972 0.427 -17.117 1.00 71.00 165 ILE A C 1
ATOM 1339 O O . ILE A 1 165 ? 3.945 0.687 -17.732 1.00 71.00 165 ILE A O 1
ATOM 1343 N N . ASP A 1 166 ? 5.026 -0.574 -16.235 1.00 73.81 166 ASP A N 1
ATOM 1344 C CA . ASP A 1 166 ? 3.935 -1.535 -16.017 1.00 73.81 166 ASP A CA 1
ATOM 1345 C C . ASP A 1 166 ? 2.963 -1.071 -14.919 1.00 73.81 166 ASP A C 1
ATOM 1347 O O . ASP A 1 166 ? 2.864 -1.645 -13.835 1.00 73.81 166 ASP A O 1
ATOM 1351 N N . TRP A 1 167 ? 2.244 0.021 -15.183 1.00 79.62 167 TRP A N 1
ATOM 1352 C CA . TRP A 1 167 ? 1.331 0.619 -14.201 1.00 79.62 167 TRP A CA 1
ATOM 1353 C C . TRP A 1 167 ? 0.211 -0.337 -13.767 1.00 79.62 167 TRP A C 1
ATOM 1355 O O . TRP A 1 167 ? -0.191 -0.312 -12.603 1.00 79.62 167 TRP A O 1
ATOM 1365 N N . GLY A 1 168 ? -0.270 -1.204 -14.665 1.00 74.75 168 GLY A N 1
ATOM 1366 C CA . GLY A 1 168 ? -1.348 -2.154 -14.375 1.00 74.75 168 GLY A CA 1
ATOM 1367 C C . GLY A 1 168 ? -0.993 -3.109 -13.234 1.00 74.75 168 GLY A C 1
ATOM 1368 O O . GLY A 1 168 ? -1.754 -3.241 -12.271 1.00 74.75 168 GLY A O 1
ATOM 1369 N N . ARG A 1 169 ? 0.204 -3.707 -13.290 1.00 78.25 169 ARG A N 1
ATOM 1370 C CA . ARG A 1 169 ? 0.731 -4.562 -12.218 1.00 78.25 169 ARG A CA 1
ATOM 1371 C C . ARG A 1 169 ? 0.847 -3.816 -10.889 1.00 78.25 169 ARG A C 1
ATOM 1373 O O . ARG A 1 169 ? 0.525 -4.372 -9.836 1.00 78.25 169 ARG A O 1
ATOM 1380 N N . TRP A 1 170 ? 1.274 -2.555 -10.919 1.00 85.44 170 TRP A N 1
ATOM 1381 C CA . TRP A 1 170 ? 1.479 -1.775 -9.698 1.00 85.44 170 TRP A CA 1
ATOM 1382 C C . TRP A 1 170 ? 0.179 -1.303 -9.053 1.00 85.44 170 TRP A C 1
ATOM 1384 O O . TRP A 1 170 ? 0.094 -1.314 -7.827 1.00 85.44 170 TRP A O 1
ATOM 1394 N N . PHE A 1 171 ? -0.866 -0.995 -9.828 1.00 85.00 171 PHE A N 1
ATOM 1395 C CA . PHE A 1 171 ? -2.198 -0.742 -9.265 1.00 85.00 171 PHE A CA 1
ATOM 1396 C C . PHE A 1 171 ? -2.743 -1.959 -8.514 1.00 85.00 171 PHE A C 1
ATOM 1398 O O . PHE A 1 171 ? -3.259 -1.809 -7.405 1.00 85.00 171 PHE A O 1
ATOM 1405 N N . ALA A 1 172 ? -2.583 -3.164 -9.072 1.00 83.69 172 ALA A N 1
ATOM 1406 C CA . ALA A 1 172 ? -2.980 -4.395 -8.393 1.00 83.69 172 ALA A CA 1
ATOM 1407 C C . ALA A 1 172 ? -2.184 -4.601 -7.094 1.00 83.69 172 ALA A C 1
ATOM 1409 O O . ALA A 1 172 ? -2.779 -4.840 -6.045 1.00 83.69 172 ALA A O 1
ATOM 1410 N N . ALA A 1 173 ? -0.856 -4.436 -7.138 1.00 86.94 173 ALA A N 1
ATOM 1411 C CA . ALA A 1 173 ? -0.002 -4.553 -5.955 1.00 86.94 173 ALA A CA 1
ATOM 1412 C C . ALA A 1 173 ? -0.416 -3.572 -4.846 1.00 86.94 173 ALA A C 1
ATOM 1414 O O . ALA A 1 173 ? -0.569 -3.970 -3.693 1.00 86.94 173 ALA A O 1
ATOM 1415 N N . VAL A 1 174 ? -0.663 -2.309 -5.202 1.00 89.19 174 VAL A N 1
ATOM 1416 C CA . VAL A 1 174 ? -1.131 -1.271 -4.277 1.00 89.19 174 VAL A CA 1
ATOM 1417 C C . VAL A 1 174 ? -2.475 -1.643 -3.653 1.00 89.19 174 VAL A C 1
ATOM 1419 O O . VAL A 1 174 ? -2.641 -1.525 -2.440 1.00 89.19 174 VAL A O 1
ATOM 1422 N N . LEU A 1 175 ? -3.426 -2.135 -4.445 1.00 88.81 175 LEU A N 1
ATOM 1423 C CA . LEU A 1 175 ? -4.738 -2.527 -3.938 1.00 88.81 175 LEU A CA 1
ATOM 1424 C C . LEU A 1 175 ? -4.655 -3.738 -2.999 1.00 88.81 175 LEU A C 1
ATOM 1426 O O . LEU A 1 175 ? -5.328 -3.764 -1.970 1.00 88.81 175 LEU A O 1
ATOM 1430 N N . ILE A 1 176 ? -3.788 -4.708 -3.307 1.00 91.31 176 ILE A N 1
ATOM 1431 C CA . ILE A 1 176 ? -3.538 -5.871 -2.446 1.00 91.31 176 ILE A CA 1
ATOM 1432 C C . ILE A 1 176 ? -3.097 -5.424 -1.048 1.00 91.31 176 ILE A C 1
ATOM 1434 O O . ILE A 1 176 ? -3.554 -6.006 -0.068 1.00 91.31 176 ILE A O 1
ATOM 1438 N N . THR A 1 177 ? -2.294 -4.360 -0.918 1.00 94.12 177 THR A N 1
ATOM 1439 C CA . THR A 1 177 ? -1.889 -3.859 0.412 1.00 94.12 177 THR A CA 1
ATOM 1440 C C . THR A 1 177 ? -3.082 -3.479 1.292 1.00 94.12 177 THR A C 1
ATOM 1442 O O . THR A 1 177 ? -3.062 -3.732 2.494 1.00 94.12 177 THR A O 1
ATOM 1445 N N . GLN A 1 178 ? -4.152 -2.934 0.703 1.00 95.94 178 GLN A N 1
ATOM 1446 C CA . GLN A 1 178 ? -5.362 -2.553 1.435 1.00 95.94 178 GLN A CA 1
ATOM 1447 C C . GLN A 1 178 ? -6.120 -3.781 1.936 1.00 95.94 178 GLN A C 1
ATOM 1449 O O . GLN A 1 178 ? -6.558 -3.808 3.085 1.00 95.94 178 GLN A O 1
ATOM 1454 N N . PHE A 1 179 ? -6.219 -4.822 1.106 1.00 95.19 179 PHE A N 1
ATOM 1455 C CA . PHE A 1 179 ? -6.803 -6.098 1.516 1.00 95.19 179 PHE A CA 1
ATOM 1456 C C . PHE A 1 179 ? -5.990 -6.774 2.614 1.00 95.19 179 PHE A C 1
ATOM 1458 O O . PHE A 1 179 ? -6.569 -7.251 3.583 1.00 95.19 179 PHE A O 1
ATOM 1465 N N . VAL A 1 180 ? -4.662 -6.796 2.494 1.00 96.12 180 VAL A N 1
ATOM 1466 C CA . VAL A 1 180 ? -3.804 -7.414 3.510 1.00 96.12 180 VAL A CA 1
ATOM 1467 C C . VAL A 1 180 ? -3.928 -6.676 4.840 1.00 96.12 180 VAL A C 1
ATOM 1469 O O . VAL A 1 180 ? -4.078 -7.335 5.862 1.00 96.12 180 VAL A O 1
ATOM 1472 N N . LEU A 1 181 ? -3.947 -5.338 4.846 1.00 97.31 181 LEU A N 1
ATOM 1473 C CA . LEU A 1 181 ? -4.206 -4.561 6.065 1.00 97.31 181 LEU A CA 1
ATOM 1474 C C . LEU A 1 181 ? -5.585 -4.871 6.657 1.00 97.31 181 LEU A C 1
ATOM 1476 O O . LEU A 1 181 ? -5.697 -5.100 7.857 1.00 97.31 181 LEU A O 1
ATOM 1480 N N . LEU A 1 182 ? -6.628 -4.924 5.824 1.00 96.88 182 LEU A N 1
ATOM 1481 C CA . LEU A 1 182 ? -7.986 -5.243 6.266 1.00 96.88 182 LEU A CA 1
ATOM 1482 C C . LEU A 1 182 ? -8.060 -6.626 6.923 1.00 96.88 182 LEU A C 1
ATOM 1484 O O . LEU A 1 182 ? -8.555 -6.756 8.040 1.00 96.88 182 LEU A O 1
ATOM 1488 N N . ILE A 1 183 ? -7.532 -7.645 6.242 1.00 96.25 183 ILE A N 1
ATOM 1489 C CA . ILE A 1 183 ? -7.473 -9.022 6.741 1.00 96.25 183 ILE A CA 1
ATOM 1490 C C . ILE A 1 183 ? -6.632 -9.084 8.014 1.00 96.25 183 ILE A C 1
ATOM 1492 O O . ILE A 1 183 ? -7.009 -9.772 8.955 1.00 96.25 183 ILE A O 1
ATOM 1496 N N . TYR A 1 184 ? -5.518 -8.352 8.064 1.00 96.62 184 TYR A N 1
ATOM 1497 C CA . TYR A 1 184 ? -4.654 -8.310 9.234 1.00 96.62 184 TYR A CA 1
ATOM 1498 C C . TYR A 1 184 ? -5.396 -7.797 10.470 1.00 96.62 184 TYR A C 1
ATOM 1500 O O . TYR A 1 184 ? -5.319 -8.434 11.518 1.00 96.62 184 TYR A O 1
ATOM 1508 N N . TYR A 1 185 ? -6.125 -6.683 10.359 1.00 96.31 185 TYR A N 1
ATOM 1509 C CA . TYR A 1 185 ? -6.893 -6.136 11.479 1.00 96.31 185 TYR A CA 1
ATOM 1510 C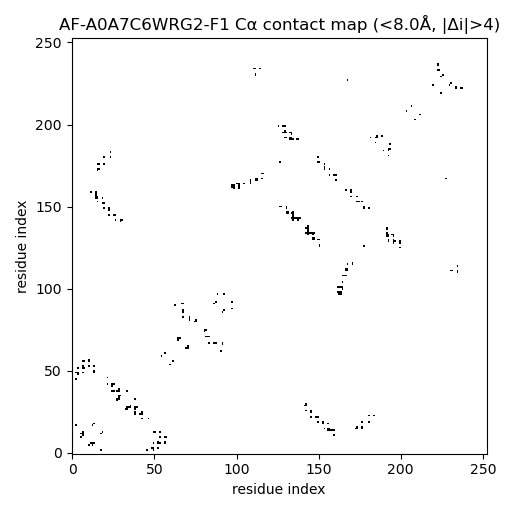 C . TYR A 1 185 ? -8.045 -7.054 11.895 1.00 96.31 185 TYR A C 1
ATOM 1512 O O . TYR A 1 185 ? -8.246 -7.274 13.086 1.00 96.31 185 TYR A O 1
ATOM 1520 N N . LEU A 1 186 ? -8.740 -7.664 10.931 1.00 94.12 186 LEU A N 1
ATOM 1521 C CA . LEU A 1 186 ? -9.781 -8.659 11.203 1.00 94.12 186 LEU A CA 1
ATOM 1522 C C . LEU A 1 186 ? -9.244 -9.886 11.946 1.00 94.12 186 LEU A C 1
ATOM 1524 O O . LEU A 1 186 ? -9.821 -10.302 12.942 1.00 94.12 186 LEU A O 1
ATOM 1528 N N . ALA A 1 187 ? -8.109 -10.428 11.501 1.00 94.50 187 ALA A N 1
ATOM 1529 C CA . ALA A 1 187 ? -7.430 -11.547 12.158 1.00 94.50 187 ALA A CA 1
ATOM 1530 C C . ALA A 1 187 ? -6.882 -11.187 13.551 1.00 94.50 187 ALA A C 1
ATOM 1532 O O . ALA A 1 187 ? -6.447 -12.061 14.294 1.00 94.50 187 ALA A O 1
ATOM 1533 N N . ASN A 1 188 ? -6.862 -9.897 13.880 1.00 93.31 188 ASN A N 1
ATOM 1534 C CA . ASN A 1 188 ? -6.431 -9.351 15.156 1.00 93.31 188 ASN A CA 1
ATOM 1535 C C . ASN A 1 188 ? -7.601 -8.870 16.019 1.00 93.31 188 ASN A C 1
ATOM 1537 O O . ASN A 1 188 ? -7.366 -8.157 16.993 1.00 93.31 188 ASN A O 1
ATOM 1541 N N . ASP A 1 189 ? -8.821 -9.260 15.678 1.00 93.31 189 ASP A N 1
ATOM 1542 C CA . ASP A 1 189 ? -10.033 -8.921 16.410 1.00 93.31 189 ASP A CA 1
ATOM 1543 C C . ASP A 1 189 ? -10.263 -7.411 16.595 1.00 93.31 189 ASP A C 1
ATOM 1545 O O . ASP A 1 189 ? -10.747 -6.953 17.627 1.00 93.31 189 ASP A O 1
ATOM 1549 N N . ASP A 1 190 ? -9.894 -6.607 15.592 1.00 94.38 190 ASP A N 1
ATOM 1550 C CA . ASP A 1 190 ? -10.044 -5.154 15.656 1.00 94.38 190 ASP A CA 1
ATOM 1551 C C . ASP A 1 190 ? -11.522 -4.726 15.589 1.00 94.38 190 ASP A C 1
ATOM 1553 O O . ASP A 1 190 ? -12.158 -4.742 14.528 1.00 94.38 190 ASP A O 1
ATOM 1557 N N . GLU A 1 191 ? -12.067 -4.307 16.733 1.00 94.56 191 GLU A N 1
ATOM 1558 C CA . GLU A 1 191 ? -13.470 -3.903 16.876 1.00 94.56 191 GLU A CA 1
ATOM 1559 C C . GLU A 1 191 ? -13.857 -2.744 15.942 1.00 94.56 191 GLU A C 1
ATOM 1561 O O . GLU A 1 191 ? -14.929 -2.765 15.333 1.00 94.56 191 GLU A O 1
ATOM 1566 N N . ASN A 1 192 ? -12.979 -1.749 15.761 1.00 95.94 192 ASN A N 1
ATOM 1567 C CA . ASN A 1 192 ? -13.269 -0.583 14.919 1.00 95.94 192 ASN A CA 1
ATOM 1568 C C . ASN A 1 192 ? -13.405 -0.976 13.442 1.00 95.94 192 ASN A C 1
ATOM 1570 O O . ASN A 1 192 ? -14.193 -0.380 12.699 1.00 95.94 192 ASN A O 1
ATOM 1574 N N . VAL A 1 193 ? -12.630 -1.964 12.991 1.00 96.12 193 VAL A N 1
ATOM 1575 C CA . VAL A 1 193 ? -12.717 -2.514 11.633 1.00 96.12 193 VAL A CA 1
ATOM 1576 C C . VAL A 1 193 ? -13.955 -3.400 11.474 1.00 96.12 193 VAL A C 1
ATOM 1578 O O . VAL A 1 193 ? -14.658 -3.270 10.468 1.00 96.12 193 VAL A O 1
ATOM 1581 N N . TYR A 1 194 ? -14.298 -4.226 12.468 1.00 95.56 194 TYR A N 1
ATOM 1582 C CA . TYR A 1 194 ? -15.544 -5.005 12.450 1.00 95.56 194 TYR A CA 1
ATOM 1583 C C . TYR A 1 194 ? -16.793 -4.124 12.367 1.00 95.56 194 TYR A C 1
ATOM 1585 O O . TYR A 1 194 ? -17.694 -4.396 11.565 1.00 95.56 194 TYR A O 1
ATOM 1593 N N . LEU A 1 195 ? -16.841 -3.044 13.152 1.00 95.12 195 LEU A N 1
ATOM 1594 C CA . LEU A 1 195 ? -17.937 -2.076 13.115 1.00 95.12 195 LEU A CA 1
ATOM 1595 C C . LEU A 1 195 ? -18.037 -1.398 11.743 1.00 95.12 195 LEU A C 1
ATOM 1597 O O . LEU A 1 195 ? -19.131 -1.279 11.188 1.00 95.12 195 LEU A O 1
ATOM 1601 N N . ALA A 1 196 ? -16.900 -1.017 11.157 1.00 95.38 196 ALA A N 1
ATOM 1602 C CA . ALA A 1 196 ? -16.859 -0.403 9.835 1.00 95.38 196 ALA A CA 1
ATOM 1603 C C . ALA A 1 196 ? -17.383 -1.338 8.735 1.00 95.38 196 ALA A C 1
ATOM 1605 O O . ALA A 1 196 ? -18.198 -0.924 7.909 1.00 95.38 196 ALA A O 1
ATOM 1606 N N . ILE A 1 197 ? -16.970 -2.609 8.734 1.00 93.12 197 ILE A N 1
ATOM 1607 C CA . ILE A 1 197 ? -17.453 -3.605 7.765 1.00 93.12 197 ILE A CA 1
ATOM 1608 C C . ILE A 1 197 ? -18.942 -3.881 7.963 1.00 93.12 197 ILE A C 1
ATOM 1610 O O . ILE A 1 197 ? -19.678 -3.982 6.982 1.00 93.12 197 ILE A O 1
ATOM 1614 N N . SER A 1 198 ? -19.404 -3.967 9.210 1.00 91.50 198 SER A N 1
ATOM 1615 C CA . SER A 1 198 ? -20.822 -4.174 9.520 1.00 91.50 198 SER A CA 1
ATOM 1616 C C . SER A 1 198 ? -21.676 -3.012 9.007 1.00 91.50 198 SER A C 1
ATOM 1618 O O . SER A 1 198 ? -22.675 -3.240 8.325 1.00 91.50 198 SER A O 1
ATOM 1620 N N . SER A 1 199 ? -21.229 -1.769 9.220 1.00 91.44 199 SER A N 1
ATOM 1621 C CA . SER A 1 199 ? -21.895 -0.579 8.678 1.00 91.44 199 SER A CA 1
ATOM 1622 C C . SER A 1 199 ? -21.851 -0.534 7.147 1.00 91.44 199 SER A C 1
ATOM 1624 O O . SER A 1 199 ? -22.838 -0.173 6.502 1.00 91.44 199 SER A O 1
ATOM 1626 N N . LEU A 1 200 ? -20.732 -0.937 6.535 1.00 88.75 200 LEU A N 1
ATOM 1627 C CA . LEU A 1 200 ? -20.627 -1.027 5.080 1.00 88.75 200 LEU A CA 1
ATOM 1628 C C . LEU A 1 200 ? -21.606 -2.068 4.526 1.00 88.75 200 LEU A C 1
ATOM 1630 O O . LEU A 1 200 ? -22.304 -1.786 3.556 1.00 88.75 200 LEU A O 1
ATOM 1634 N N . ARG A 1 201 ? -21.699 -3.246 5.153 1.00 86.44 201 ARG A N 1
ATOM 1635 C CA . ARG A 1 201 ? -22.640 -4.311 4.782 1.00 86.44 201 ARG A CA 1
ATOM 1636 C C . ARG A 1 201 ? -24.082 -3.823 4.843 1.00 86.44 201 ARG A C 1
ATOM 1638 O O . ARG A 1 201 ? -24.830 -4.073 3.905 1.00 86.44 201 ARG A O 1
ATOM 1645 N N . GLU A 1 202 ? -24.465 -3.129 5.910 1.00 86.75 202 GLU A N 1
ATOM 1646 C CA . GLU A 1 202 ? -25.809 -2.565 6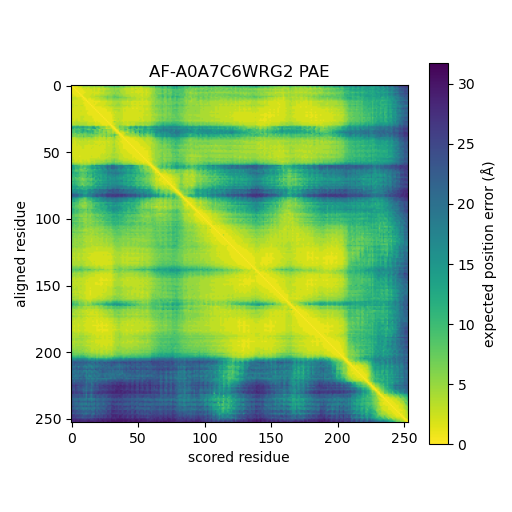.052 1.00 86.75 202 GLU A CA 1
ATOM 1647 C C . GLU A 1 202 ? -26.116 -1.584 4.911 1.00 86.75 202 GLU A C 1
ATOM 1649 O O . GLU A 1 202 ? -27.109 -1.740 4.201 1.00 86.75 202 GLU A O 1
ATOM 1654 N N . ARG A 1 203 ? -25.202 -0.650 4.624 1.00 83.56 203 ARG A N 1
ATOM 1655 C CA . ARG A 1 203 ? -25.347 0.308 3.513 1.00 83.56 203 ARG A CA 1
ATOM 1656 C C . ARG A 1 203 ? -25.402 -0.367 2.144 1.00 83.56 203 ARG A C 1
ATOM 1658 O O . ARG A 1 203 ? -26.164 0.059 1.281 1.00 83.56 203 ARG A O 1
ATOM 1665 N N . LEU A 1 204 ? -24.609 -1.416 1.940 1.00 78.56 204 LEU A N 1
ATOM 1666 C CA . LEU A 1 204 ? -24.607 -2.188 0.699 1.00 78.56 204 LEU A CA 1
ATOM 1667 C C . LEU A 1 204 ? -25.855 -3.058 0.555 1.00 78.56 204 LEU A C 1
ATOM 1669 O O . LEU A 1 204 ? -26.277 -3.288 -0.569 1.00 78.56 204 LEU A O 1
ATOM 1673 N N . SER A 1 205 ? -26.471 -3.503 1.652 1.00 75.00 205 SER A N 1
ATOM 1674 C CA . SER A 1 205 ? -27.723 -4.271 1.608 1.00 75.00 205 SER A CA 1
ATOM 1675 C C . SER A 1 205 ? -28.915 -3.443 1.110 1.00 75.00 205 SER A C 1
ATOM 1677 O O . SER A 1 205 ? -29.853 -3.994 0.538 1.00 75.00 205 SER A O 1
ATOM 1679 N N . LEU A 1 206 ? -28.842 -2.114 1.254 1.00 71.94 206 LEU A N 1
ATOM 1680 C CA . LEU A 1 206 ? -29.798 -1.165 0.672 1.00 71.94 206 LEU A CA 1
ATOM 1681 C C . LEU A 1 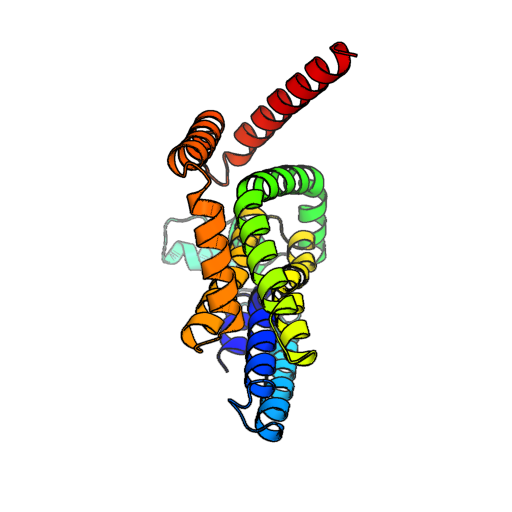206 ? -29.587 -0.982 -0.839 1.00 71.94 206 LEU A C 1
ATOM 1683 O O . LEU A 1 206 ? -30.502 -0.582 -1.560 1.00 71.94 206 LEU A O 1
ATOM 1687 N N . PHE A 1 207 ? -28.386 -1.285 -1.332 1.00 68.94 207 PHE A N 1
ATOM 1688 C CA . PHE A 1 207 ? -28.081 -1.333 -2.754 1.00 68.94 207 PHE A CA 1
ATOM 1689 C C . PHE A 1 207 ? -28.479 -2.696 -3.315 1.00 68.94 207 PHE A C 1
ATOM 1691 O O . PHE A 1 207 ? -28.172 -3.724 -2.730 1.00 68.94 207 PHE A O 1
ATOM 1698 N N . LYS A 1 208 ? -29.117 -2.736 -4.491 1.00 68.50 208 LYS A N 1
ATOM 1699 C CA . LYS A 1 208 ? -29.365 -3.998 -5.207 1.00 68.50 208 LYS A CA 1
ATOM 1700 C C . LYS A 1 208 ? -28.020 -4.524 -5.735 1.00 68.50 208 LYS A C 1
ATOM 1702 O O . LYS A 1 208 ? -27.557 -4.003 -6.754 1.00 68.50 208 LYS A O 1
ATOM 1707 N N . PRO A 1 209 ? -27.377 -5.535 -5.115 1.00 65.25 209 PRO A N 1
ATOM 1708 C CA . PRO A 1 209 ? -26.007 -5.923 -5.469 1.00 65.25 209 PRO A CA 1
ATOM 1709 C C . PRO A 1 209 ? -25.931 -6.462 -6.902 1.00 65.25 209 PRO A C 1
ATOM 1711 O O . PRO A 1 209 ? -24.927 -6.281 -7.585 1.00 65.25 209 PRO A O 1
ATOM 1714 N N . SER A 1 210 ? -27.037 -7.036 -7.385 1.00 69.62 210 SER A N 1
ATOM 1715 C CA . SER A 1 210 ? -27.239 -7.477 -8.767 1.00 69.62 210 SER A CA 1
ATOM 1716 C C . SER A 1 210 ? -27.175 -6.342 -9.790 1.00 69.62 210 SER A C 1
ATOM 1718 O O . SER A 1 210 ? -26.692 -6.560 -10.896 1.00 69.62 210 SER A O 1
ATOM 1720 N N . LEU A 1 211 ? -27.609 -5.128 -9.439 1.00 62.19 211 LEU A N 1
ATOM 1721 C CA . LEU A 1 211 ? -27.540 -3.967 -10.328 1.00 62.19 211 LEU A CA 1
ATOM 1722 C C . LEU A 1 211 ? -26.098 -3.471 -10.462 1.00 62.19 211 LEU A C 1
ATOM 1724 O O . LEU A 1 211 ? -25.654 -3.157 -11.559 1.00 62.19 211 LEU A O 1
ATOM 1728 N N . TYR A 1 212 ? -25.351 -3.452 -9.358 1.00 64.38 212 TYR A N 1
ATOM 1729 C CA . TYR A 1 212 ? -23.941 -3.071 -9.362 1.00 64.38 212 TYR A CA 1
ATOM 1730 C C . TYR A 1 212 ? -23.071 -4.103 -10.098 1.00 64.38 212 TYR A C 1
ATOM 1732 O O . TYR A 1 212 ? -22.298 -3.727 -10.976 1.00 64.38 212 TYR A O 1
ATOM 1740 N N . LEU A 1 213 ? -23.255 -5.401 -9.822 1.00 64.69 213 LEU A N 1
ATOM 1741 C CA . LEU A 1 213 ? -22.635 -6.486 -10.595 1.00 64.69 213 LEU A CA 1
ATOM 1742 C C . LEU A 1 213 ? -23.027 -6.412 -12.073 1.00 64.69 213 LEU A C 1
ATOM 1744 O O . LEU A 1 213 ? -22.168 -6.565 -12.933 1.00 64.69 213 LEU A O 1
ATOM 1748 N N . GLY A 1 214 ? -24.293 -6.113 -12.369 1.00 65.19 214 GLY A N 1
ATOM 1749 C CA . GLY A 1 214 ? -24.784 -5.899 -13.728 1.00 65.19 214 GLY A CA 1
ATOM 1750 C C . GLY A 1 214 ? -24.073 -4.745 -14.433 1.00 65.19 214 GLY A C 1
ATOM 1751 O O . GLY A 1 214 ? -23.596 -4.925 -15.546 1.00 65.19 214 GLY A O 1
ATOM 1752 N N . ILE A 1 215 ? -23.917 -3.591 -13.779 1.00 65.94 215 ILE A N 1
ATOM 1753 C CA . ILE A 1 215 ? -23.177 -2.442 -14.323 1.00 65.94 215 ILE A CA 1
ATOM 1754 C C . ILE A 1 215 ? -21.705 -2.797 -14.534 1.00 65.94 215 ILE A C 1
ATOM 1756 O O . ILE A 1 215 ? -21.147 -2.458 -15.571 1.00 65.94 215 ILE A O 1
ATOM 1760 N N . LEU A 1 216 ? -21.077 -3.501 -13.593 1.00 65.25 216 LEU A N 1
ATOM 1761 C CA . LEU A 1 216 ? -19.660 -3.858 -13.668 1.00 65.25 216 LEU A CA 1
ATOM 1762 C C . LEU A 1 216 ? -19.388 -4.898 -14.765 1.00 65.25 216 LEU A C 1
ATOM 1764 O O . LEU A 1 216 ? -18.384 -4.793 -15.469 1.00 65.25 216 LEU A O 1
ATOM 1768 N N . LEU A 1 217 ? -20.314 -5.843 -14.958 1.00 65.88 217 LEU A N 1
ATOM 1769 C CA . LEU A 1 217 ? -20.302 -6.823 -16.043 1.00 65.88 217 LEU A CA 1
ATOM 1770 C C . LEU A 1 217 ? -20.576 -6.173 -17.398 1.00 65.88 217 LEU A C 1
ATOM 1772 O O . LEU A 1 217 ? -19.829 -6.427 -18.333 1.00 65.88 217 LEU A O 1
ATOM 1776 N N . VAL A 1 218 ? -21.586 -5.305 -17.512 1.00 64.81 218 VAL A N 1
ATOM 1777 C CA . VAL A 1 218 ? -21.857 -4.536 -18.741 1.00 64.81 218 VAL A CA 1
ATOM 1778 C C . VAL A 1 218 ? -20.659 -3.654 -19.080 1.00 64.81 218 VAL A C 1
ATOM 1780 O O . VAL A 1 218 ? -20.225 -3.620 -20.226 1.00 64.81 218 VAL A O 1
ATOM 1783 N N . PHE A 1 219 ? -20.060 -3.006 -18.083 1.00 63.53 219 PHE A N 1
ATOM 1784 C CA . PHE A 1 219 ? -18.840 -2.227 -18.248 1.00 63.53 219 PHE A CA 1
ATOM 1785 C C . PHE A 1 219 ? -17.673 -3.103 -18.730 1.00 63.53 219 PHE A C 1
ATOM 1787 O O . PHE A 1 219 ? -17.024 -2.750 -19.709 1.00 63.53 219 PHE A O 1
ATOM 1794 N N . HIS A 1 220 ? -17.444 -4.277 -18.129 1.00 59.84 220 HIS A N 1
ATOM 1795 C CA . HIS A 1 220 ? -16.420 -5.227 -18.589 1.00 59.84 220 HIS A CA 1
ATOM 1796 C C . HIS A 1 220 ? -16.698 -5.762 -20.002 1.00 59.84 220 HIS A C 1
ATOM 1798 O O . HIS A 1 220 ? -15.772 -5.889 -20.798 1.00 59.84 220 HIS A O 1
ATOM 1804 N N . MET A 1 221 ? -17.958 -6.032 -20.353 1.00 59.12 221 MET A N 1
ATOM 1805 C CA . MET A 1 221 ? -18.344 -6.474 -21.697 1.00 59.12 221 MET A CA 1
ATOM 1806 C C . MET A 1 221 ? -18.119 -5.385 -22.751 1.00 59.12 221 MET A C 1
ATOM 1808 O O . MET A 1 221 ? -17.652 -5.689 -23.846 1.00 59.12 221 MET A O 1
ATOM 1812 N N . LEU A 1 222 ? -18.409 -4.120 -22.429 1.00 55.66 222 LEU A N 1
ATOM 1813 C CA . LEU A 1 222 ? -18.159 -2.975 -23.314 1.00 55.66 222 LEU A CA 1
ATOM 1814 C C . LEU A 1 222 ? -16.661 -2.714 -23.524 1.00 55.66 222 LEU A C 1
ATOM 1816 O O . LEU A 1 222 ? -16.251 -2.195 -24.564 1.00 55.66 222 LEU A O 1
ATOM 1820 N N . VAL A 1 223 ? -15.852 -3.076 -22.534 1.00 53.72 223 VAL A N 1
ATOM 1821 C CA . VAL A 1 223 ? -14.401 -2.896 -22.514 1.00 53.72 223 VAL A CA 1
ATOM 1822 C C . VAL A 1 223 ? -13.670 -4.029 -23.242 1.00 53.72 223 VAL A C 1
ATOM 1824 O O . VAL A 1 223 ? -12.735 -3.754 -23.989 1.00 53.72 223 VAL A O 1
ATOM 1827 N N . GLY A 1 224 ? -14.116 -5.281 -23.102 1.00 53.28 224 GLY A N 1
ATOM 1828 C CA . GLY A 1 224 ? -13.463 -6.464 -23.677 1.00 53.28 224 GLY A CA 1
ATOM 1829 C C . GLY A 1 224 ? -12.506 -7.174 -22.707 1.00 53.28 224 GLY A C 1
ATOM 1830 O O . GLY A 1 224 ? -12.522 -6.929 -21.502 1.00 53.28 224 GLY A O 1
ATOM 1831 N N . ARG A 1 225 ? -11.684 -8.110 -23.217 1.00 46.00 225 ARG A N 1
ATOM 1832 C CA . ARG A 1 225 ? -10.718 -8.869 -22.397 1.00 46.00 225 ARG A CA 1
ATOM 1833 C C . ARG A 1 225 ? -9.630 -7.950 -21.837 1.00 46.00 225 ARG A C 1
ATOM 1835 O O . ARG A 1 225 ? -8.979 -7.220 -22.580 1.00 46.00 225 ARG A O 1
ATOM 1842 N N . PHE A 1 226 ? -9.397 -8.060 -20.532 1.00 47.47 226 PHE A N 1
ATOM 1843 C CA . PHE A 1 226 ? -8.329 -7.373 -19.809 1.00 47.47 226 PHE A CA 1
ATOM 1844 C C . PHE A 1 226 ? -6.979 -8.060 -20.075 1.00 47.47 226 PHE A C 1
ATOM 1846 O O . PHE A 1 226 ? -6.419 -8.734 -19.217 1.00 47.47 226 PHE A O 1
ATOM 1853 N N . GLU A 1 227 ? -6.466 -7.949 -21.297 1.00 46.66 227 GLU A N 1
ATOM 1854 C CA . GLU A 1 227 ? -5.073 -8.297 -21.585 1.00 46.66 227 GLU A CA 1
ATOM 1855 C C . GLU A 1 227 ? -4.226 -7.043 -21.376 1.00 46.66 227 GLU A C 1
ATOM 1857 O O . GLU A 1 227 ? -4.540 -5.993 -21.931 1.00 46.66 227 GLU A O 1
ATOM 1862 N N . ALA A 1 228 ? -3.137 -7.131 -20.606 1.00 43.00 228 ALA A N 1
ATOM 1863 C CA . ALA A 1 228 ? -2.233 -5.998 -20.371 1.00 43.00 228 ALA A CA 1
ATOM 1864 C C . ALA A 1 228 ? -1.657 -5.399 -21.676 1.00 43.00 228 ALA A C 1
ATOM 1866 O O . ALA A 1 228 ? -1.243 -4.245 -21.685 1.00 43.00 228 ALA A O 1
ATOM 1867 N N . ALA A 1 229 ? -1.684 -6.158 -22.781 1.00 43.97 229 ALA A N 1
ATOM 1868 C CA . ALA A 1 229 ? -1.354 -5.696 -24.130 1.00 43.97 229 ALA A CA 1
ATOM 1869 C C . ALA A 1 229 ? -2.551 -5.080 -24.901 1.00 43.97 229 ALA A C 1
ATOM 1871 O O . ALA A 1 229 ? -2.346 -4.266 -25.798 1.00 43.97 229 ALA A O 1
ATOM 1872 N N . ALA A 1 230 ? -3.799 -5.431 -24.557 1.00 45.47 230 ALA A N 1
ATOM 1873 C CA . ALA A 1 230 ? -5.036 -4.970 -25.210 1.00 45.47 230 ALA A CA 1
ATOM 1874 C C . ALA A 1 230 ? -5.785 -3.863 -24.436 1.00 45.47 230 ALA A C 1
ATOM 1876 O O . ALA A 1 230 ? -6.758 -3.285 -24.938 1.00 45.47 230 ALA A O 1
ATOM 1877 N N . THR A 1 231 ? -5.320 -3.515 -23.234 1.00 49.62 231 THR A N 1
ATOM 1878 C CA . THR A 1 231 ? -5.748 -2.332 -22.465 1.00 49.62 231 THR A CA 1
ATOM 1879 C C . THR A 1 231 ? -5.660 -1.048 -23.295 1.00 49.62 231 THR A C 1
ATOM 1881 O O . THR A 1 231 ? -6.491 -0.166 -23.114 1.00 49.62 231 THR A O 1
ATOM 1884 N N . LEU A 1 232 ? -4.750 -0.981 -24.276 1.00 50.00 232 LEU A N 1
ATOM 1885 C CA . LEU A 1 232 ? -4.638 0.077 -25.292 1.00 50.00 232 LEU A CA 1
ATOM 1886 C C . LEU A 1 232 ? -5.921 0.278 -26.115 1.00 50.00 232 LEU A C 1
ATOM 1888 O O . LEU A 1 232 ? -6.498 1.363 -26.114 1.00 50.00 232 LEU A O 1
ATOM 1892 N N . GLY A 1 233 ? -6.414 -0.775 -26.775 1.00 56.44 233 GLY A N 1
ATOM 1893 C CA . GLY A 1 233 ? -7.622 -0.681 -27.605 1.00 56.44 233 GLY A CA 1
ATOM 1894 C C . GLY A 1 233 ? -8.881 -0.390 -26.783 1.00 56.44 233 GLY A C 1
ATOM 1895 O O . GLY A 1 233 ? -9.831 0.221 -27.273 1.00 56.44 233 GLY A O 1
ATOM 1896 N N . SER A 1 234 ? -8.868 -0.799 -25.518 1.00 55.09 234 SER A N 1
ATOM 1897 C CA . SER A 1 234 ? -9.963 -0.596 -24.572 1.00 55.09 234 SER A CA 1
ATOM 1898 C C . SER A 1 234 ? -9.962 0.822 -23.986 1.00 55.09 234 SER A C 1
ATOM 1900 O O . SER A 1 234 ? -11.018 1.448 -23.892 1.00 55.09 234 SER A O 1
ATOM 1902 N N . ALA A 1 235 ? -8.782 1.372 -23.677 1.00 56.09 235 ALA A N 1
ATOM 1903 C CA . ALA A 1 235 ? -8.602 2.753 -23.237 1.00 56.09 235 ALA A CA 1
ATOM 1904 C C . ALA A 1 235 ? -8.943 3.753 -24.353 1.00 56.09 235 ALA A C 1
ATOM 1906 O O . ALA A 1 235 ? -9.652 4.723 -24.099 1.00 56.09 235 ALA A O 1
ATOM 1907 N N . ASP A 1 236 ? -8.546 3.492 -25.603 1.00 61.69 236 ASP A N 1
ATOM 1908 C CA . ASP A 1 236 ? -8.896 4.352 -26.743 1.00 61.69 236 ASP A CA 1
ATOM 1909 C C . ASP A 1 236 ? -10.404 4.349 -27.037 1.00 61.69 236 ASP A C 1
ATOM 1911 O O . ASP A 1 236 ? -10.997 5.395 -27.329 1.00 61.69 236 ASP A O 1
ATOM 1915 N N . LYS A 1 237 ? -11.062 3.186 -26.921 1.00 64.75 237 LYS A N 1
ATOM 1916 C CA . LYS A 1 237 ? -12.529 3.081 -26.999 1.00 64.75 237 LYS A CA 1
ATOM 1917 C C . LYS A 1 237 ? -13.205 3.837 -25.859 1.00 64.75 237 LYS A C 1
ATOM 1919 O O . LYS A 1 237 ? -14.172 4.554 -26.111 1.00 64.75 237 LYS A O 1
ATOM 1924 N N . PHE A 1 238 ? -12.684 3.723 -24.638 1.00 61.34 238 PHE A N 1
ATOM 1925 C CA . PHE A 1 238 ? -13.180 4.469 -23.484 1.00 61.34 238 PHE A CA 1
ATOM 1926 C C . PHE A 1 238 ? -13.038 5.982 -23.689 1.00 61.34 238 PHE A C 1
ATOM 1928 O O . PHE A 1 238 ? -14.005 6.707 -23.486 1.00 61.34 238 PHE A O 1
ATOM 1935 N N . ILE A 1 239 ? -11.892 6.462 -24.182 1.00 63.28 239 ILE A N 1
ATOM 1936 C CA . ILE A 1 239 ? -11.665 7.882 -24.491 1.00 63.28 239 ILE A CA 1
ATOM 1937 C C . ILE A 1 239 ? -12.646 8.373 -25.558 1.00 63.28 239 ILE A C 1
ATOM 1939 O O . ILE A 1 239 ? -13.238 9.439 -25.393 1.00 63.28 239 ILE A O 1
ATOM 1943 N N . LYS A 1 240 ? -12.860 7.604 -26.635 1.00 66.94 240 LYS A N 1
ATOM 1944 C CA . LYS A 1 240 ? -13.852 7.944 -27.669 1.00 66.94 240 LYS A CA 1
ATOM 1945 C C . LYS A 1 240 ? -15.278 7.978 -27.122 1.00 66.94 240 LYS A C 1
ATOM 1947 O O . LYS A 1 240 ? -16.056 8.832 -27.528 1.00 66.94 240 LYS A O 1
ATOM 1952 N N . LEU A 1 241 ? -15.635 7.066 -26.220 1.00 65.75 241 LEU A N 1
ATOM 1953 C CA . LEU A 1 241 ? -16.958 7.040 -25.600 1.00 65.75 241 LEU A CA 1
ATOM 1954 C C . LEU A 1 241 ? -17.145 8.223 -24.638 1.00 65.75 241 LEU A C 1
ATOM 1956 O O . LEU A 1 241 ? -18.166 8.904 -24.687 1.00 65.75 241 LEU A O 1
ATOM 1960 N N . PHE A 1 242 ? -16.145 8.489 -23.798 1.00 59.53 242 PHE A N 1
ATOM 1961 C CA . PHE A 1 242 ? -16.171 9.542 -22.787 1.00 59.53 242 PHE A CA 1
ATOM 1962 C C . PHE A 1 242 ?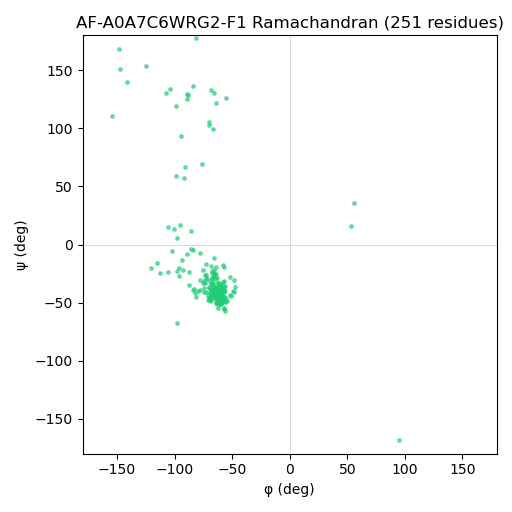 -16.164 10.939 -23.416 1.00 59.53 242 PHE A C 1
ATOM 1964 O O . PHE A 1 242 ? -16.939 11.797 -23.003 1.00 59.53 242 PHE A O 1
ATOM 1971 N N . SER A 1 243 ? -15.370 11.160 -24.470 1.00 62.91 243 SER A N 1
ATOM 1972 C CA . SER A 1 243 ? -15.387 12.419 -25.228 1.00 62.91 243 SER A CA 1
ATOM 1973 C C . SER A 1 243 ? -16.722 12.646 -25.937 1.00 62.91 243 SER A C 1
ATOM 1975 O O . SER A 1 243 ? -17.233 13.764 -25.955 1.00 62.91 243 SER A O 1
ATOM 1977 N N . LYS A 1 244 ? -17.342 11.582 -26.460 1.00 66.56 244 LYS A N 1
ATOM 1978 C CA . LYS A 1 244 ? -18.671 11.652 -27.075 1.00 66.56 244 LYS A CA 1
ATOM 1979 C C . LYS A 1 244 ? -19.760 11.974 -26.045 1.00 66.56 244 LYS A C 1
ATOM 1981 O O . LYS A 1 244 ? -20.622 12.795 -26.333 1.00 66.56 244 LYS A O 1
ATOM 1986 N N . LEU A 1 245 ? -19.693 11.393 -24.845 1.00 56.72 245 LEU A N 1
ATOM 1987 C CA . LEU A 1 245 ? -20.596 11.707 -23.729 1.00 56.72 245 LEU A CA 1
ATOM 1988 C C . LEU A 1 245 ? -20.429 13.149 -23.231 1.00 56.72 245 LEU A C 1
ATOM 1990 O O . LEU A 1 245 ? -21.427 13.837 -23.040 1.00 56.72 245 LEU A O 1
ATOM 1994 N N . LEU A 1 246 ? -19.190 13.626 -23.076 1.00 57.09 246 LEU A N 1
ATOM 1995 C CA . LEU A 1 246 ? -18.898 15.017 -22.713 1.00 57.09 246 LEU A CA 1
ATOM 1996 C C . LEU A 1 246 ? -19.445 16.007 -23.747 1.00 57.09 246 LEU A C 1
ATOM 1998 O O . LEU A 1 246 ? -20.055 16.998 -23.364 1.00 57.09 246 LEU A O 1
ATOM 2002 N N . ASN A 1 247 ? -19.285 15.719 -25.041 1.00 62.88 247 ASN A N 1
ATOM 2003 C CA . ASN A 1 247 ? -19.823 16.567 -26.106 1.00 62.88 247 ASN A CA 1
ATOM 2004 C C . ASN A 1 247 ? -21.355 16.603 -26.100 1.00 62.88 247 ASN A C 1
ATOM 2006 O O . ASN A 1 247 ? -21.923 17.672 -26.273 1.00 62.88 247 ASN A O 1
ATOM 2010 N N . ILE A 1 248 ? -22.021 15.470 -25.851 1.00 59.84 248 ILE A N 1
ATOM 2011 C CA . ILE A 1 248 ? -23.487 15.412 -25.729 1.00 59.84 248 ILE A CA 1
ATOM 2012 C C . ILE A 1 248 ? -23.968 16.253 -24.538 1.00 59.84 248 ILE A C 1
ATOM 2014 O O . ILE A 1 248 ? -24.940 16.994 -24.660 1.00 59.84 248 ILE A O 1
ATOM 2018 N N . LEU A 1 249 ? -23.274 16.174 -23.400 1.00 40.78 249 LEU A N 1
ATOM 2019 C CA . LEU A 1 249 ? -23.592 16.966 -22.210 1.00 40.78 249 LEU A CA 1
ATOM 2020 C C . LEU A 1 249 ? -23.324 18.465 -22.415 1.00 40.78 249 LEU A C 1
ATOM 2022 O O . LEU A 1 249 ? -24.079 19.282 -21.899 1.00 40.78 249 LEU A O 1
ATOM 2026 N N . ALA A 1 250 ? -22.301 18.826 -23.195 1.00 53.50 250 ALA A N 1
ATOM 2027 C CA . ALA A 1 250 ? -21.985 20.212 -23.544 1.00 53.50 250 ALA A CA 1
ATOM 2028 C C . ALA A 1 250 ? -22.966 20.827 -24.561 1.00 53.50 250 ALA A C 1
ATOM 2030 O O . ALA A 1 250 ? -23.145 22.037 -24.570 1.00 53.50 250 ALA A O 1
ATOM 2031 N N . THR A 1 251 ? -23.619 20.015 -25.398 1.00 52.47 251 THR A N 1
ATOM 2032 C CA . THR A 1 251 ? -24.671 20.465 -26.333 1.00 52.47 251 THR A CA 1
ATOM 2033 C C . THR A 1 251 ? -26.076 20.517 -25.722 1.00 52.47 251 THR A C 1
ATOM 2035 O O . THR A 1 251 ? -27.012 20.921 -26.403 1.00 52.47 251 THR A O 1
ATOM 2038 N N . CYS A 1 252 ? -26.238 20.086 -24.467 1.00 47.84 252 CYS A N 1
ATOM 2039 C CA . CYS A 1 252 ? -27.504 20.125 -23.721 1.00 47.84 252 CYS A CA 1
ATOM 2040 C C . CYS A 1 252 ? -27.594 21.302 -22.723 1.00 47.84 252 CYS A C 1
ATOM 2042 O O . CYS A 1 252 ? -28.475 21.290 -21.861 1.00 47.84 252 CYS A O 1
ATOM 2044 N N . GLN A 1 253 ? -26.694 22.288 -22.820 1.00 39.47 253 GLN A N 1
ATOM 2045 C CA . GLN A 1 253 ? -26.812 23.614 -22.194 1.00 39.47 253 GLN A CA 1
ATOM 2046 C C . GLN A 1 253 ? -27.234 24.641 -23.242 1.00 39.47 253 GLN A C 1
ATOM 2048 O O . GLN A 1 253 ? -28.015 25.543 -22.870 1.00 39.47 253 GLN A O 1
#

Solvent-accessible surface area (backbone atoms only — not comparable to full-atom values): 13985 Å² total; per-residue (Å²): 110,69,65,45,55,47,33,75,75,37,64,67,38,66,32,48,54,43,50,54,54,53,51,53,49,50,48,35,35,72,67,70,75,33,60,58,69,62,33,50,52,50,52,52,53,53,50,51,53,37,52,53,46,43,55,47,64,74,73,44,85,89,57,97,50,96,47,67,66,61,42,48,56,58,48,46,75,80,38,97,65,84,69,64,70,64,52,38,56,77,75,66,51,51,72,66,54,34,40,54,54,20,61,75,41,37,70,59,46,50,53,53,45,53,52,50,50,61,71,44,38,66,59,52,50,49,49,51,49,32,27,51,41,20,22,72,64,36,89,45,71,67,62,18,46,50,30,50,48,57,70,50,37,55,62,54,30,53,65,50,62,56,52,39,76,64,53,69,64,50,54,52,54,40,52,48,47,52,52,51,52,51,51,50,41,57,78,63,69,34,62,40,54,52,52,22,51,51,54,48,49,55,59,47,69,75,42,65,64,67,57,55,52,46,51,53,49,50,50,42,64,76,49,50,76,91,39,92,84,44,46,59,67,31,48,54,50,47,50,56,50,50,53,52,51,52,51,54,59,64,72,73,113

Foldseek 3Di:
DVLLVVCVVPLLCCLFQVLLVLLLLLLCCVVVVDPVVVSVVCNVVVVVVNVVSSVCPQPPQPDPDPDQVRVQVVVVVPDVDRPRPPCCLPRPDHQVSLQVVLVVCVVVLVLLLVVLCVLCVVVLVLLVQLLCQLLVPDPDVSSSVSSVSLSCSLVSSVVVSNRHDQNVVSVVSNSVSSVVSLVSCVVVVNPSNVVSVVVVVVVCVVPPVCVVVVVSVVLDVLQDDPDSVCSVVSSVSVVVVVVVVVVVVVVVD

Secondary structure (DSSP, 8-state):
-HHHHHHHH-TTHHHHTHHHHHHHHHHHHHTTSS-HHHHHHHHHHHHHHHHHHHHHHHHS---SSSSHHHHHHHHHTT-S---HHHHHHHHT--HHHHHHHHHHTHHHHHHHHHHHHHHHHHHHHHHHHHHHHHHHH-SSHHHHHHHHHHHHGGGGGHHHHHH-S-HHHHHHHHHHHHHHHHHHHHTTT-HHHHHHHHHHHHHHHTS-HHHHHHHHHHHHHHH----TTTHHHHHHHHHHHHHHHHHHHHTT-

pLDDT: mean 80.68, std 13.86, range [39.47, 98.0]